Protein AF-A0A6C0DIG0-F1 (afdb_monomer_lite)

Secondary structure (DSSP, 8-state):
------GGGGG-HHHHHHHHHHHHHSHHHHHHT-SHHHHHHHHHHHHHHHHHHHHHHTTT-SSHHHHHHHHHHHHHHHHHHHHHHHTTS-----------------S-----S----SS-------HHHHHHHHHHHHHHHHHHHHHHHHHHH--PPPPPP----------HHHHHHHHHHHHHHHHHHHHHHHHHHHHHTT--------------------PPP------------------------GGGGS---SHHHHHHHHHHHHHHHHHHHHHHHHHHHHHHHHHTT-

Organism: NCBI:txid1070528

pLDDT: mean 70.3, std 22.76, range [26.17, 97.31]

Radius of gyration: 46.22 Å; chains: 1; bounding box: 101×70×127 Å

Foldseek 3Di:
DPPQAQLVCQPPPVNLVVLLVVLCPPPVNVVLPVDPVSNVLLVVLSVVCSVVLSVVCVVVDDGSVRSSVVSSVLSVVVSVVVVVPVPPPDDDDDDDDDDDDDDDPSDRDDDDPDDDDDDDDPDPCDPVNVVVVVVVVVVVVVVVVVVVVCCVVPVPDPPDPPPPPPPPDPPVVVVVVVVVVVVVVVVVVVVVVVVVVVVVVVDDDDDDDDDDDDDDDDDDDDDDDDDDDDDDDDDDDDDDDDDDDDDDDPVVPDDDPPVVVVVVVVVVVVVVVVVVVVVVVVVVVVVVVVVVPD

Structure (mmCIF, N/CA/C/O backbone):
data_AF-A0A6C0DIG0-F1
#
_entry.id   AF-A0A6C0DIG0-F1
#
loop_
_atom_site.group_PDB
_atom_site.id
_atom_site.type_symbol
_atom_site.label_atom_id
_atom_site.label_alt_id
_atom_site.label_comp_id
_atom_site.label_asym_id
_atom_site.label_entity_id
_atom_site.label_seq_id
_atom_site.pdbx_PDB_ins_code
_atom_site.Cartn_x
_atom_site.Cartn_y
_atom_site.Cartn_z
_atom_site.occupancy
_atom_site.B_iso_or_equiv
_atom_site.auth_seq_id
_atom_site.auth_comp_id
_atom_site.auth_asym_id
_atom_site.auth_atom_id
_atom_site.pdbx_PDB_model_num
ATOM 1 N N . MET A 1 1 ? -22.360 -19.448 24.715 1.00 34.41 1 MET A N 1
ATOM 2 C CA . MET A 1 1 ? -22.101 -18.059 25.147 1.00 34.41 1 MET A CA 1
ATOM 3 C C . MET A 1 1 ? -21.098 -17.456 24.178 1.00 34.41 1 MET A C 1
ATOM 5 O O . MET A 1 1 ? -19.991 -17.967 24.093 1.00 34.41 1 MET A O 1
ATOM 9 N N . ARG A 1 2 ? -21.491 -16.469 23.362 1.00 41.66 2 ARG A N 1
ATOM 10 C CA . ARG A 1 2 ? -20.525 -15.726 22.539 1.00 41.66 2 ARG A CA 1
ATOM 11 C C . ARG A 1 2 ? -19.801 -14.769 23.483 1.00 41.66 2 ARG A C 1
ATOM 13 O O . ARG A 1 2 ? -20.444 -13.860 23.990 1.00 41.66 2 ARG A O 1
ATOM 20 N N . ASN A 1 3 ? -18.516 -15.010 23.749 1.00 45.06 3 ASN A N 1
ATOM 21 C CA . ASN A 1 3 ? -17.651 -14.038 24.417 1.00 45.06 3 ASN A CA 1
ATOM 22 C C . ASN A 1 3 ? -17.617 -12.783 23.541 1.00 45.06 3 ASN A C 1
ATOM 24 O O . ASN A 1 3 ? -16.933 -12.743 22.520 1.00 45.06 3 ASN A O 1
ATOM 28 N N . THR A 1 4 ? -18.414 -11.780 23.888 1.00 52.47 4 THR A N 1
ATOM 29 C CA . THR A 1 4 ? -18.292 -10.448 23.308 1.00 52.47 4 THR A CA 1
ATOM 30 C C . THR A 1 4 ? -17.018 -9.846 23.881 1.00 52.47 4 THR A C 1
ATOM 32 O O . THR A 1 4 ? -17.017 -9.377 25.016 1.00 52.47 4 THR A O 1
ATOM 35 N N . MET A 1 5 ? -15.917 -9.934 23.128 1.00 67.62 5 MET A N 1
ATOM 36 C CA . MET A 1 5 ? -14.678 -9.221 23.445 1.00 67.62 5 MET A CA 1
ATOM 37 C C . MET A 1 5 ? -15.017 -7.740 23.649 1.00 67.62 5 MET A C 1
ATOM 39 O O . MET A 1 5 ? -15.536 -7.089 22.734 1.00 67.62 5 MET A O 1
ATOM 43 N N . SER A 1 6 ? -14.786 -7.248 24.867 1.00 81.00 6 SER A N 1
ATOM 44 C CA . SER A 1 6 ? -15.072 -5.864 25.241 1.00 81.00 6 SER A CA 1
ATOM 45 C C . SER A 1 6 ? -14.248 -4.908 24.381 1.00 81.00 6 SER A C 1
ATOM 47 O O . SER A 1 6 ? -13.077 -5.157 24.098 1.00 81.00 6 SER A O 1
ATOM 49 N N . ILE A 1 7 ? -14.861 -3.790 24.000 1.00 85.75 7 ILE A N 1
ATOM 50 C CA . ILE A 1 7 ? -14.231 -2.682 23.266 1.00 85.75 7 ILE A CA 1
ATOM 51 C C . ILE A 1 7 ? -12.956 -2.187 23.969 1.00 85.75 7 ILE A C 1
ATOM 53 O O . ILE A 1 7 ? -12.008 -1.769 23.313 1.00 85.75 7 ILE A O 1
ATOM 57 N N . GLN A 1 8 ? -12.894 -2.326 25.295 1.00 84.25 8 GLN A N 1
ATOM 58 C CA . GLN A 1 8 ? -11.752 -1.931 26.120 1.00 84.25 8 GLN A CA 1
ATOM 59 C C . GLN A 1 8 ? -10.448 -2.669 25.776 1.00 84.25 8 GLN A C 1
ATOM 61 O O . GLN A 1 8 ? -9.372 -2.129 26.015 1.00 84.25 8 GLN A O 1
ATOM 66 N N . HIS A 1 9 ? -10.527 -3.858 25.169 1.00 90.19 9 HIS A N 1
ATOM 67 C CA . HIS A 1 9 ? -9.354 -4.632 24.745 1.00 90.19 9 HIS A CA 1
ATOM 68 C C . HIS A 1 9 ? -8.738 -4.138 23.428 1.00 90.19 9 HIS A C 1
ATOM 70 O O . HIS A 1 9 ? -7.757 -4.703 22.955 1.00 90.19 9 HIS A O 1
ATOM 76 N N . PHE A 1 10 ? -9.287 -3.088 22.808 1.00 93.19 10 PHE A N 1
ATOM 77 C CA . PHE A 1 10 ? -8.773 -2.588 21.533 1.00 93.19 10 PHE A CA 1
ATOM 78 C C . PHE A 1 10 ? -7.317 -2.125 21.620 1.00 93.19 10 PHE A C 1
ATOM 80 O O . PHE A 1 10 ? -6.520 -2.443 20.737 1.00 93.19 10 PHE A O 1
ATOM 87 N N . LEU A 1 11 ? -6.968 -1.427 22.703 1.00 93.75 11 LEU A N 1
ATOM 88 C CA . LEU A 1 11 ? -5.617 -0.919 22.950 1.00 93.75 11 LEU A CA 1
ATOM 89 C C . LEU A 1 11 ? -4.684 -1.944 23.614 1.00 93.75 11 LEU A C 1
ATOM 91 O O . LEU A 1 11 ? -3.567 -1.594 23.993 1.00 93.75 11 LEU A O 1
ATOM 95 N N . GLU A 1 12 ? -5.127 -3.189 23.785 1.00 94.94 12 GLU A N 1
ATOM 96 C CA . GLU A 1 12 ? -4.288 -4.249 24.333 1.00 94.94 12 GLU A CA 1
ATOM 97 C C . GLU A 1 12 ? -3.173 -4.607 23.344 1.00 94.94 12 GLU A C 1
ATOM 99 O O . GLU A 1 12 ? -3.418 -4.741 22.143 1.00 94.94 12 GLU A O 1
ATOM 104 N N . GLU A 1 13 ? -1.948 -4.780 23.844 1.00 92.12 13 GLU A N 1
ATOM 105 C CA . GLU A 1 13 ? -0.759 -5.026 23.016 1.00 92.12 13 GLU A CA 1
ATOM 106 C C . GLU A 1 13 ? -0.954 -6.215 22.067 1.00 92.12 13 GLU A C 1
ATOM 108 O O . GLU A 1 13 ? -0.653 -6.112 20.879 1.00 92.12 13 GLU A O 1
ATOM 113 N N . GLY A 1 14 ? -1.569 -7.299 22.552 1.00 92.62 14 GLY A N 1
ATOM 114 C CA . GLY A 1 14 ? -1.877 -8.469 21.730 1.00 92.62 14 GLY A CA 1
ATOM 115 C C . GLY A 1 14 ? -2.850 -8.173 20.583 1.00 92.62 14 GLY A C 1
ATOM 116 O O . GLY A 1 14 ? -2.666 -8.679 19.477 1.00 92.62 14 GLY A O 1
ATOM 117 N N . ASN A 1 15 ? -3.858 -7.321 20.802 1.00 94.00 15 ASN A N 1
ATOM 118 C CA . ASN A 1 15 ? -4.782 -6.919 19.740 1.00 94.00 15 ASN A CA 1
ATOM 119 C C . ASN A 1 15 ? -4.092 -5.986 18.738 1.00 94.00 15 ASN A C 1
ATOM 121 O O . ASN A 1 15 ? -4.219 -6.183 17.535 1.00 94.00 15 ASN A O 1
ATOM 125 N N . ILE A 1 16 ? -3.317 -5.008 19.212 1.00 94.44 16 ILE A N 1
ATOM 126 C CA . ILE A 1 16 ? -2.559 -4.085 18.352 1.00 94.44 16 ILE A CA 1
ATOM 127 C C . ILE A 1 16 ? -1.574 -4.856 17.463 1.00 94.44 16 ILE A C 1
ATOM 129 O O . ILE A 1 16 ? -1.500 -4.597 16.260 1.00 94.44 16 ILE A O 1
ATOM 133 N N . GLN A 1 17 ? -0.852 -5.823 18.033 1.00 95.00 17 GLN A N 1
ATOM 134 C CA . GLN A 1 17 ? 0.065 -6.675 17.285 1.00 95.00 17 GLN A CA 1
ATOM 135 C C . GLN A 1 17 ? -0.679 -7.517 16.245 1.00 95.00 17 GLN A C 1
ATOM 137 O O . GLN A 1 17 ? -0.279 -7.536 15.083 1.00 95.00 17 GLN A O 1
ATOM 142 N N . LEU A 1 18 ? -1.801 -8.138 16.621 1.00 94.88 18 LEU A N 1
ATOM 143 C CA . LEU A 1 18 ? -2.642 -8.884 15.685 1.00 94.88 18 LEU A CA 1
ATOM 144 C C . LEU A 1 18 ? -3.117 -8.002 14.521 1.00 94.88 18 LEU A C 1
ATOM 146 O O . LEU A 1 18 ? -3.074 -8.424 13.369 1.00 94.88 18 LEU A O 1
ATOM 150 N N . LEU A 1 19 ? -3.556 -6.772 14.799 1.00 95.50 19 LEU A N 1
ATOM 151 C CA . LEU A 1 19 ? -3.991 -5.824 13.771 1.00 95.50 19 LEU A CA 1
ATOM 152 C C . LEU A 1 19 ? -2.858 -5.470 12.804 1.00 95.50 19 LEU A C 1
ATOM 154 O O . LEU A 1 19 ? -3.082 -5.414 11.594 1.00 95.50 19 LEU A O 1
ATOM 158 N N . TRP A 1 20 ? -1.650 -5.261 13.326 1.00 95.38 20 TRP A N 1
ATOM 159 C CA . TRP A 1 20 ? -0.468 -5.020 12.506 1.00 95.38 20 TRP A CA 1
ATOM 160 C C . TRP A 1 20 ? -0.113 -6.233 11.636 1.00 95.38 20 TRP A C 1
ATOM 162 O O . TRP A 1 20 ? 0.125 -6.087 10.437 1.00 95.38 20 TRP A O 1
ATOM 172 N N . GLU A 1 21 ? -0.124 -7.435 12.215 1.00 94.38 21 GLU A N 1
ATOM 173 C CA . GLU A 1 21 ? 0.150 -8.681 11.498 1.00 94.38 21 GLU A CA 1
ATOM 174 C C . GLU A 1 21 ? -0.869 -8.926 10.383 1.00 94.38 21 GLU A C 1
ATOM 176 O O . GLU A 1 21 ? -0.492 -9.251 9.258 1.00 94.38 21 GLU A O 1
ATOM 181 N N . VAL A 1 22 ? -2.158 -8.723 10.657 1.00 94.56 22 VAL A N 1
ATOM 182 C CA . VAL A 1 22 ? -3.219 -8.833 9.646 1.00 94.56 22 VAL A CA 1
ATOM 183 C C . VAL A 1 22 ? -2.998 -7.827 8.517 1.00 94.56 22 VAL A C 1
ATOM 185 O O . VAL A 1 22 ? -3.134 -8.187 7.350 1.00 94.56 22 VAL A O 1
ATOM 188 N N . LEU A 1 23 ? -2.622 -6.589 8.847 1.00 93.19 23 LEU A N 1
ATOM 189 C CA . LEU A 1 23 ? -2.385 -5.538 7.862 1.00 93.19 23 LEU A CA 1
ATOM 190 C C . LEU A 1 23 ? -1.195 -5.861 6.944 1.00 93.19 23 LEU A C 1
ATOM 192 O O . LEU A 1 23 ? -1.308 -5.722 5.729 1.00 93.19 23 LEU A O 1
ATOM 196 N N . ILE A 1 24 ? -0.056 -6.285 7.502 1.00 91.50 24 ILE A N 1
ATOM 197 C CA . ILE A 1 24 ? 1.176 -6.494 6.721 1.00 91.50 24 ILE A CA 1
ATOM 198 C C . ILE A 1 24 ? 1.182 -7.816 5.943 1.00 91.50 24 ILE A C 1
ATOM 200 O O . ILE A 1 24 ? 1.879 -7.941 4.934 1.00 91.50 24 ILE A O 1
ATOM 204 N N . ASN A 1 25 ? 0.402 -8.801 6.394 1.00 90.12 25 ASN A N 1
ATOM 205 C CA . ASN A 1 25 ? 0.256 -10.081 5.706 1.00 90.12 25 ASN A CA 1
ATOM 206 C C . ASN A 1 25 ? -0.678 -10.008 4.489 1.00 90.12 25 ASN A C 1
ATOM 208 O O . ASN A 1 25 ? -0.707 -10.952 3.696 1.00 90.12 25 ASN A O 1
ATOM 212 N N . ASP A 1 26 ? -1.409 -8.905 4.304 1.00 89.69 26 ASP A N 1
ATOM 213 C CA . ASP A 1 26 ? -2.206 -8.694 3.101 1.00 89.69 26 ASP A CA 1
ATOM 214 C C . ASP A 1 26 ? -1.292 -8.602 1.853 1.00 89.69 26 ASP A C 1
ATOM 216 O O . ASP A 1 26 ? -0.356 -7.797 1.831 1.00 89.69 26 ASP A O 1
ATOM 220 N N . PRO A 1 27 ? -1.528 -9.397 0.789 1.00 85.88 27 PRO A N 1
ATOM 221 C CA . PRO A 1 27 ? -0.666 -9.421 -0.396 1.00 85.88 27 PRO A CA 1
ATOM 222 C C . PRO A 1 27 ? -0.539 -8.071 -1.111 1.00 85.88 27 PRO A C 1
ATOM 224 O O . PRO A 1 27 ? 0.509 -7.777 -1.694 1.00 85.88 27 PRO A O 1
ATOM 227 N N . ILE A 1 28 ? -1.598 -7.257 -1.092 1.00 84.69 28 ILE A N 1
ATOM 228 C CA . ILE A 1 28 ? -1.623 -5.940 -1.728 1.00 84.69 28 ILE A CA 1
ATOM 229 C C . ILE A 1 28 ? -0.750 -4.991 -0.915 1.00 84.69 28 ILE A C 1
ATOM 231 O O . ILE A 1 28 ? 0.138 -4.348 -1.477 1.00 84.69 28 ILE A O 1
ATOM 235 N N . ILE A 1 29 ? -0.937 -4.966 0.406 1.00 85.44 29 ILE A N 1
ATOM 236 C CA . ILE A 1 29 ? -0.140 -4.132 1.311 1.00 85.44 29 ILE A CA 1
ATOM 237 C C . ILE A 1 29 ? 1.329 -4.558 1.296 1.00 85.44 29 ILE A C 1
ATOM 239 O O . ILE A 1 29 ? 2.213 -3.715 1.179 1.00 85.44 29 ILE A O 1
ATOM 243 N N . LYS A 1 30 ? 1.614 -5.861 1.298 1.00 86.31 30 LYS A N 1
ATOM 244 C CA . LYS A 1 30 ? 2.980 -6.389 1.207 1.00 86.31 30 LYS A CA 1
ATOM 245 C C . LYS A 1 30 ? 3.697 -5.947 -0.069 1.00 86.31 30 LYS A C 1
ATOM 247 O O . LYS A 1 30 ? 4.883 -5.639 -0.026 1.00 86.31 30 LYS A O 1
ATOM 252 N N . LYS A 1 31 ? 2.985 -5.875 -1.199 1.00 84.50 31 LYS A N 1
ATOM 253 C CA . LYS A 1 31 ? 3.529 -5.337 -2.455 1.00 84.50 31 LYS A CA 1
ATOM 254 C C . LYS A 1 31 ? 3.758 -3.822 -2.390 1.00 84.50 31 LYS A C 1
ATOM 256 O O . LYS A 1 31 ? 4.679 -3.327 -3.030 1.00 84.50 31 LYS A O 1
ATOM 261 N N . MET A 1 32 ? 2.930 -3.086 -1.649 1.00 80.31 32 MET A N 1
ATOM 262 C CA . MET A 1 32 ? 3.096 -1.639 -1.443 1.00 80.31 32 MET A CA 1
ATOM 263 C C . MET A 1 32 ? 4.276 -1.311 -0.525 1.00 80.31 32 MET A C 1
ATOM 265 O O . MET A 1 32 ? 4.963 -0.308 -0.719 1.00 80.31 32 MET A O 1
ATOM 269 N N . CYS A 1 33 ? 4.518 -2.174 0.454 1.00 82.56 33 CYS A N 1
ATOM 270 C CA . CYS A 1 33 ? 5.596 -2.090 1.427 1.00 82.56 33 CYS A CA 1
ATOM 271 C C . CYS A 1 33 ? 6.840 -2.865 0.960 1.00 82.56 33 CYS A C 1
ATOM 273 O O . CYS A 1 33 ? 7.412 -3.647 1.713 1.00 82.56 33 CYS A O 1
ATOM 275 N N . ASP A 1 34 ? 7.257 -2.652 -0.287 1.00 82.19 34 ASP A N 1
ATOM 276 C CA . ASP A 1 34 ? 8.405 -3.316 -0.927 1.00 82.19 34 ASP A CA 1
ATOM 277 C C . ASP A 1 34 ? 9.773 -2.944 -0.322 1.00 82.19 34 ASP A C 1
ATOM 279 O O . ASP A 1 34 ? 10.780 -3.589 -0.609 1.00 82.19 34 ASP A O 1
ATOM 283 N N . SER A 1 35 ? 9.811 -1.920 0.533 1.00 85.44 35 SER A N 1
ATOM 284 C CA . SER A 1 35 ? 11.007 -1.430 1.214 1.00 85.44 35 SER A CA 1
ATOM 285 C C . SER A 1 35 ? 10.799 -1.353 2.725 1.00 85.44 35 SER A C 1
ATOM 287 O O . SER A 1 35 ? 9.754 -0.903 3.203 1.00 85.44 35 SER A O 1
ATOM 289 N N . GLU A 1 36 ? 11.840 -1.703 3.482 1.00 84.94 36 GLU A N 1
ATOM 290 C CA . GLU A 1 36 ? 11.888 -1.604 4.948 1.00 84.94 36 GLU A CA 1
ATOM 291 C C . GLU A 1 36 ? 11.578 -0.183 5.454 1.00 84.94 36 GLU A C 1
ATOM 293 O O . GLU A 1 36 ? 10.897 0.004 6.466 1.00 84.94 36 GLU A O 1
ATOM 298 N N . VAL A 1 37 ? 11.978 0.838 4.691 1.00 84.81 37 VAL A N 1
ATOM 299 C CA . VAL A 1 37 ? 11.683 2.245 4.997 1.00 84.81 37 VAL A CA 1
ATOM 300 C C . VAL A 1 37 ? 10.177 2.519 4.932 1.00 84.81 37 VAL A C 1
ATOM 302 O O . VAL A 1 37 ? 9.627 3.201 5.798 1.00 84.81 37 VAL A O 1
ATOM 305 N N . LYS A 1 38 ? 9.477 1.955 3.938 1.00 85.12 38 LYS A N 1
ATOM 306 C CA . LYS A 1 38 ? 8.020 2.109 3.800 1.00 85.12 38 LYS A CA 1
ATOM 307 C C . LYS A 1 38 ? 7.284 1.385 4.922 1.00 85.12 38 LYS A C 1
ATOM 309 O O . LYS A 1 38 ? 6.390 1.976 5.519 1.00 85.12 38 LYS A O 1
ATOM 314 N N . VAL A 1 39 ? 7.703 0.165 5.263 1.00 88.62 39 VAL A N 1
ATOM 315 C CA . VAL A 1 39 ? 7.143 -0.589 6.400 1.00 88.62 39 VAL A CA 1
ATOM 316 C C . VAL A 1 39 ? 7.261 0.221 7.692 1.00 88.62 39 VAL A C 1
ATOM 318 O O . VAL A 1 39 ? 6.274 0.390 8.404 1.00 88.62 39 VAL A O 1
ATOM 321 N N . THR A 1 40 ? 8.440 0.788 7.959 1.00 88.31 40 THR A N 1
ATOM 322 C CA . THR A 1 40 ? 8.708 1.586 9.166 1.00 88.31 40 THR A CA 1
ATOM 323 C C . THR A 1 40 ? 7.850 2.850 9.216 1.00 88.31 40 THR A C 1
ATOM 325 O O . THR A 1 40 ? 7.264 3.176 10.249 1.00 88.31 40 THR A O 1
ATOM 328 N N . ASN A 1 41 ? 7.708 3.545 8.085 1.00 87.81 41 ASN A N 1
ATOM 329 C CA . ASN A 1 41 ? 6.843 4.718 7.988 1.00 87.81 41 ASN A CA 1
ATOM 330 C C . ASN A 1 41 ? 5.379 4.377 8.279 1.00 87.81 41 ASN A C 1
ATOM 332 O O . ASN A 1 41 ? 4.704 5.110 9.001 1.00 87.81 41 ASN A O 1
ATOM 336 N N . ILE A 1 42 ? 4.897 3.256 7.748 1.00 89.31 42 ILE A N 1
ATOM 337 C CA . ILE A 1 42 ? 3.517 2.806 7.934 1.00 89.31 42 ILE A CA 1
ATOM 338 C C . ILE A 1 42 ? 3.291 2.343 9.371 1.00 89.31 42 ILE A C 1
ATOM 340 O O . ILE A 1 42 ? 2.274 2.701 9.958 1.00 89.31 42 ILE A O 1
ATOM 344 N N . MET A 1 43 ? 4.257 1.647 9.972 1.00 91.62 43 MET A N 1
ATOM 345 C CA . MET A 1 43 ? 4.226 1.276 11.388 1.00 91.62 43 MET A CA 1
ATOM 346 C C . MET A 1 43 ? 4.127 2.513 12.283 1.00 91.62 43 MET A C 1
ATOM 348 O O . MET A 1 43 ? 3.278 2.573 13.169 1.00 91.62 43 MET A O 1
ATOM 352 N N . ARG A 1 44 ? 4.936 3.547 12.019 1.00 91.62 44 ARG A N 1
ATOM 353 C CA . ARG A 1 44 ? 4.868 4.814 12.761 1.00 91.62 44 ARG A CA 1
ATOM 354 C C . ARG A 1 44 ? 3.475 5.436 12.673 1.00 91.62 44 ARG A C 1
ATOM 356 O O . ARG A 1 44 ? 2.937 5.889 13.682 1.00 91.62 44 ARG A O 1
ATOM 363 N N . ILE A 1 45 ? 2.879 5.450 11.482 1.00 90.50 45 ILE A N 1
ATOM 364 C CA . ILE A 1 45 ? 1.534 5.998 11.254 1.00 90.50 45 ILE A CA 1
ATOM 365 C C . ILE A 1 45 ? 0.493 5.159 11.994 1.00 90.50 45 ILE A C 1
ATOM 367 O O . ILE A 1 45 ? -0.328 5.713 12.719 1.00 90.50 45 ILE A O 1
ATOM 371 N N . PHE A 1 46 ? 0.566 3.838 11.886 1.00 94.81 46 PHE A N 1
ATOM 372 C CA . PHE A 1 46 ? -0.297 2.908 12.602 1.00 94.81 46 PHE A CA 1
ATOM 373 C C . PHE A 1 46 ? -0.258 3.157 14.121 1.00 94.81 46 PHE A C 1
ATOM 375 O O . PHE A 1 46 ? -1.293 3.420 14.731 1.00 94.81 46 PHE A O 1
ATOM 382 N N . GLN A 1 47 ? 0.937 3.186 14.718 1.00 92.44 47 GLN A N 1
ATOM 383 C CA . GLN A 1 47 ? 1.128 3.415 16.155 1.00 92.44 47 GLN A CA 1
ATOM 384 C C . GLN A 1 47 ? 0.672 4.806 16.608 1.00 92.44 47 GLN A C 1
ATOM 386 O O . GLN A 1 47 ? 0.117 4.949 17.696 1.00 92.44 47 GLN A O 1
ATOM 391 N N . THR A 1 48 ? 0.876 5.832 15.780 1.00 92.88 48 THR A N 1
ATOM 392 C CA . THR A 1 48 ? 0.444 7.200 16.107 1.00 92.88 48 THR A CA 1
ATOM 393 C C . THR A 1 48 ? -1.081 7.304 16.128 1.00 92.88 48 THR A C 1
ATOM 395 O O . THR A 1 48 ? -1.645 7.943 17.010 1.00 92.88 48 THR A O 1
ATOM 398 N N . ASN A 1 49 ? -1.758 6.650 15.181 1.00 92.50 49 ASN A N 1
ATOM 399 C CA . ASN A 1 49 ? -3.192 6.835 14.974 1.00 92.50 49 ASN A CA 1
ATOM 400 C C . ASN A 1 49 ? -4.063 5.862 15.782 1.00 92.50 49 ASN A C 1
ATOM 402 O O . ASN A 1 49 ? -5.238 6.151 15.973 1.00 92.50 49 ASN A O 1
ATOM 406 N N . VAL A 1 50 ? -3.528 4.744 16.291 1.00 93.56 50 VAL A N 1
ATOM 407 C CA . VAL A 1 50 ? -4.336 3.735 17.011 1.00 93.56 50 VAL A CA 1
ATOM 408 C C . VAL A 1 50 ? -5.013 4.295 18.267 1.00 93.56 50 VAL A C 1
ATOM 410 O O . VAL A 1 50 ? -6.181 4.006 18.522 1.00 93.56 50 VAL A O 1
ATOM 413 N N . LYS A 1 51 ? -4.309 5.145 19.026 1.00 92.69 51 LYS A N 1
ATOM 414 C CA . LYS A 1 51 ? -4.845 5.765 20.247 1.00 92.69 51 LYS A CA 1
ATOM 415 C C . LYS A 1 51 ? -5.875 6.846 19.923 1.00 92.69 51 LYS A C 1
ATOM 417 O O . LYS A 1 51 ? -6.954 6.836 20.503 1.00 92.69 51 LYS A O 1
ATOM 422 N N . GLU A 1 52 ? -5.557 7.741 18.984 1.00 90.88 52 GLU A N 1
ATOM 423 C CA . GLU A 1 52 ? -6.468 8.819 18.563 1.00 90.88 52 GLU A CA 1
ATOM 424 C C . GLU A 1 52 ? -7.755 8.238 17.960 1.00 90.88 52 GLU A C 1
ATOM 426 O O . GLU A 1 52 ? -8.848 8.666 18.314 1.00 90.88 52 GLU A O 1
ATOM 431 N N . PHE A 1 53 ? -7.638 7.189 17.141 1.00 94.88 53 PHE A N 1
ATOM 432 C CA . PHE A 1 53 ? -8.784 6.467 16.596 1.00 94.88 53 PHE A CA 1
ATOM 433 C C . PHE A 1 53 ? -9.677 5.870 17.684 1.00 94.88 53 PHE A C 1
ATOM 435 O O . PHE A 1 53 ? -10.894 6.038 17.634 1.00 94.88 53 PHE A O 1
ATOM 442 N N . TYR A 1 54 ? -9.090 5.182 18.666 1.00 94.06 54 TYR A N 1
ATOM 443 C CA . TYR A 1 54 ? -9.866 4.550 19.728 1.00 94.06 54 TYR A CA 1
ATOM 444 C C . TYR A 1 54 ? -10.679 5.567 20.529 1.00 94.06 54 TYR A C 1
ATOM 446 O O . TYR A 1 54 ? -11.852 5.333 20.801 1.00 94.06 54 TYR A O 1
ATOM 454 N N . GLU A 1 55 ? -10.083 6.705 20.881 1.00 92.31 55 GLU A N 1
ATOM 455 C CA . GLU A 1 55 ? -10.774 7.728 21.668 1.00 92.31 55 GLU A CA 1
ATOM 456 C C . GLU A 1 55 ? -12.006 8.297 20.955 1.00 92.31 55 GLU A C 1
ATOM 458 O O . GLU A 1 55 ? -13.015 8.554 21.614 1.00 92.31 55 GLU A O 1
ATOM 463 N N . VAL A 1 56 ? -11.945 8.424 19.626 1.00 91.31 56 VAL A N 1
ATOM 464 C CA . VAL A 1 56 ? -13.060 8.895 18.794 1.00 91.31 56 VAL A CA 1
ATOM 465 C C . VAL A 1 56 ? -14.113 7.798 18.601 1.00 91.31 56 VAL A C 1
ATOM 467 O O . VAL A 1 56 ? -15.299 8.021 18.824 1.00 91.31 56 VAL A O 1
ATOM 470 N N . GLU A 1 57 ? -13.698 6.583 18.240 1.00 90.44 57 GLU A N 1
ATOM 471 C CA . GLU A 1 57 ? -14.621 5.542 17.770 1.00 90.44 57 GLU A CA 1
ATOM 472 C C . GLU A 1 57 ? -15.124 4.579 18.856 1.00 90.44 57 GLU A C 1
ATOM 474 O O . GLU A 1 57 ? -16.050 3.805 18.595 1.00 90.44 57 GLU A O 1
ATOM 479 N N . LYS A 1 58 ? -14.579 4.611 20.083 1.00 88.50 58 LYS A N 1
ATOM 480 C CA . LYS A 1 58 ? -14.962 3.680 21.170 1.00 88.50 58 LYS A CA 1
ATOM 481 C C . LYS A 1 58 ? -16.452 3.696 21.520 1.00 88.50 58 LYS A C 1
ATOM 483 O O . LYS A 1 58 ? -16.967 2.681 21.977 1.00 88.50 58 LYS A O 1
ATOM 488 N N . ASN A 1 59 ? -17.137 4.820 21.299 1.00 89.44 59 ASN A N 1
ATOM 489 C CA . ASN A 1 59 ? -18.576 4.963 21.550 1.00 89.44 59 ASN A CA 1
ATOM 490 C C . ASN A 1 59 ? -19.435 4.661 20.307 1.00 89.44 59 ASN A C 1
ATOM 492 O O . ASN A 1 59 ? -20.639 4.457 20.433 1.00 89.44 59 ASN A O 1
ATOM 496 N N . ASN A 1 60 ? -18.818 4.610 19.122 1.00 88.31 60 ASN A N 1
ATOM 497 C CA . ASN A 1 60 ? -19.484 4.454 17.823 1.00 88.31 60 ASN A CA 1
ATOM 498 C C . ASN A 1 60 ? -19.477 3.001 17.318 1.00 88.31 60 ASN A C 1
ATOM 500 O O . ASN A 1 60 ? -19.941 2.718 16.212 1.00 88.31 60 ASN A O 1
ATOM 504 N N . CYS A 1 61 ? -18.908 2.076 18.092 1.00 86.06 61 CYS A N 1
ATOM 505 C CA . CYS A 1 61 ? -18.772 0.670 17.730 1.00 86.06 61 CYS A CA 1
ATOM 506 C C . CYS A 1 61 ? -19.381 -0.221 18.809 1.00 86.06 61 CYS A C 1
ATOM 508 O O . CYS A 1 61 ? -19.268 0.064 19.996 1.00 86.06 61 CYS A O 1
ATOM 510 N N . ASN A 1 62 ? -19.987 -1.337 18.404 1.00 86.00 62 ASN A N 1
ATOM 511 C CA . ASN A 1 62 ? -20.692 -2.229 19.330 1.00 86.00 62 ASN A CA 1
ATOM 512 C C . ASN A 1 62 ? -19.792 -3.322 19.916 1.00 86.00 62 ASN A C 1
ATOM 514 O O . ASN A 1 62 ? -20.142 -3.972 20.899 1.00 86.00 62 ASN A O 1
ATOM 518 N N . ASN A 1 63 ? -18.658 -3.600 19.275 1.00 89.62 63 ASN A N 1
ATOM 519 C CA . ASN A 1 63 ? -17.746 -4.662 19.678 1.00 89.62 63 ASN A CA 1
ATOM 520 C C . ASN A 1 63 ? -16.319 -4.397 19.181 1.00 89.62 63 ASN A C 1
ATOM 522 O O . ASN A 1 63 ? -16.100 -3.629 18.243 1.00 89.62 63 ASN A O 1
ATOM 526 N N . LEU A 1 64 ? -15.354 -5.098 19.784 1.00 90.81 64 LEU A N 1
ATOM 527 C CA . LEU A 1 64 ? -13.939 -5.020 19.419 1.00 90.81 64 LEU A CA 1
ATOM 528 C C . LEU A 1 64 ? -13.681 -5.298 17.928 1.00 90.81 64 LEU A C 1
ATOM 530 O O . LEU A 1 64 ? -12.869 -4.630 17.297 1.00 90.81 64 LEU A O 1
ATOM 534 N N . MET A 1 65 ? -14.384 -6.271 17.346 1.00 90.94 65 MET A N 1
ATOM 535 C CA . MET A 1 65 ? -14.201 -6.657 15.944 1.00 90.94 65 MET A CA 1
ATOM 536 C C . MET A 1 65 ? -14.580 -5.519 14.982 1.00 90.94 65 MET A C 1
ATOM 538 O O . MET A 1 65 ? -13.950 -5.357 13.940 1.00 90.94 65 MET A O 1
ATOM 542 N N . GLU A 1 66 ? -15.601 -4.733 15.313 1.00 91.19 66 GLU A N 1
ATOM 543 C CA . GLU A 1 66 ? -16.032 -3.577 14.528 1.00 91.19 66 GLU A CA 1
ATOM 544 C C . GLU A 1 66 ? -14.977 -2.465 14.546 1.00 91.19 66 GLU A C 1
ATOM 546 O O . GLU A 1 66 ? -14.606 -1.971 13.480 1.00 91.19 66 GLU A O 1
ATOM 551 N N . LEU A 1 67 ? -14.402 -2.169 15.719 1.00 93.50 67 LEU A N 1
ATOM 552 C CA . LEU A 1 67 ? -13.263 -1.251 15.845 1.00 93.50 67 LEU A CA 1
ATOM 553 C C . LEU A 1 67 ? -12.050 -1.734 15.056 1.00 93.50 67 LEU A C 1
ATOM 555 O O . LEU A 1 67 ? -11.475 -0.974 14.282 1.00 93.50 67 LEU A O 1
ATOM 559 N N . ASN A 1 68 ? -11.697 -3.011 15.205 1.00 94.94 68 ASN A N 1
ATOM 560 C CA . ASN A 1 68 ? -10.585 -3.641 14.497 1.00 94.94 68 ASN A CA 1
ATOM 561 C C . ASN A 1 68 ? -10.728 -3.487 12.976 1.00 94.94 68 ASN A C 1
ATOM 563 O O . ASN A 1 68 ? -9.792 -3.068 12.295 1.00 94.94 68 ASN A O 1
ATOM 567 N N . LYS A 1 69 ? -11.922 -3.772 12.441 1.00 93.94 69 LYS A N 1
ATOM 568 C CA . LYS A 1 69 ? -12.223 -3.622 11.011 1.00 93.94 69 LYS A CA 1
ATOM 569 C C . LYS A 1 69 ? -12.150 -2.169 10.556 1.00 93.94 69 LYS A C 1
ATOM 571 O O . LYS A 1 69 ? -11.514 -1.896 9.540 1.00 93.94 69 LYS A O 1
ATOM 576 N N . LYS A 1 70 ? -12.787 -1.249 11.289 1.00 94.06 70 LYS A N 1
ATOM 577 C CA . LYS A 1 70 ? -12.779 0.182 10.954 1.00 94.06 70 LYS A CA 1
ATOM 578 C C . LYS A 1 70 ? -11.360 0.749 10.968 1.00 94.06 70 LYS A C 1
ATOM 580 O O . LYS A 1 70 ? -10.997 1.475 10.047 1.00 94.06 70 LYS A O 1
ATOM 585 N N . PHE A 1 71 ? -10.543 0.373 11.950 1.00 95.50 71 PHE A N 1
ATOM 586 C CA . PHE A 1 71 ? -9.164 0.841 12.041 1.00 95.50 71 PHE A CA 1
ATOM 587 C C . PHE A 1 71 ? -8.293 0.320 10.896 1.00 95.50 71 PHE A C 1
ATOM 589 O O . PHE A 1 71 ? -7.606 1.102 10.242 1.00 95.50 71 PHE A O 1
ATOM 596 N N . ILE A 1 72 ? -8.358 -0.982 10.594 1.00 94.19 72 ILE A N 1
ATOM 597 C CA . ILE A 1 72 ? -7.637 -1.553 9.446 1.00 94.19 72 ILE A CA 1
ATOM 598 C C . ILE A 1 72 ? -8.060 -0.843 8.156 1.00 94.19 72 ILE A C 1
ATOM 600 O O . ILE A 1 72 ? -7.205 -0.439 7.370 1.00 94.19 72 ILE A O 1
ATOM 604 N N . LEU A 1 73 ? -9.364 -0.632 7.958 1.00 92.69 73 LEU A N 1
ATOM 605 C CA . LEU A 1 73 ? -9.883 0.057 6.779 1.00 92.69 73 LEU A CA 1
ATOM 606 C C . LEU A 1 73 ? -9.375 1.504 6.680 1.00 92.69 73 LEU A C 1
ATOM 608 O O . LEU A 1 73 ? -9.008 1.941 5.591 1.00 92.69 73 LEU A O 1
ATOM 612 N N . LEU A 1 74 ? -9.307 2.230 7.800 1.00 93.75 74 LEU A N 1
ATOM 613 C CA . LEU A 1 74 ? -8.747 3.582 7.860 1.00 93.75 74 LEU A CA 1
ATOM 614 C C . LEU A 1 74 ? -7.296 3.602 7.362 1.00 93.75 74 LEU A C 1
ATOM 616 O O . LEU A 1 74 ? -6.948 4.413 6.501 1.00 93.75 74 LEU A O 1
ATOM 620 N N . ILE A 1 75 ? -6.464 2.692 7.876 1.00 93.19 75 ILE A N 1
ATOM 621 C CA . ILE A 1 75 ? -5.053 2.605 7.491 1.00 93.19 75 ILE A CA 1
ATOM 622 C C . ILE A 1 75 ? -4.919 2.205 6.020 1.00 93.19 75 ILE A C 1
ATOM 624 O O . ILE A 1 75 ? -4.178 2.849 5.282 1.00 93.19 75 ILE A O 1
ATOM 628 N N . ILE A 1 76 ? -5.678 1.213 5.555 1.00 90.44 76 ILE A N 1
ATOM 629 C CA . ILE A 1 76 ? -5.679 0.788 4.149 1.00 90.44 76 ILE A CA 1
ATOM 630 C C . ILE A 1 76 ? -6.056 1.949 3.216 1.00 90.44 76 ILE A C 1
ATOM 632 O O . ILE A 1 76 ? -5.353 2.214 2.240 1.00 90.44 76 ILE A O 1
ATOM 636 N N . ASN A 1 77 ? -7.123 2.687 3.528 1.00 90.25 77 ASN A N 1
ATOM 637 C CA . ASN A 1 77 ? -7.558 3.835 2.730 1.00 90.25 77 ASN A CA 1
ATOM 638 C C . ASN A 1 77 ? -6.486 4.928 2.671 1.00 90.25 77 ASN A C 1
ATOM 640 O O . ASN A 1 77 ? -6.249 5.514 1.612 1.00 90.25 77 ASN A O 1
ATOM 644 N N . TYR A 1 78 ? -5.805 5.175 3.790 1.00 89.50 78 TYR A N 1
ATOM 645 C CA . TYR A 1 78 ? -4.678 6.097 3.832 1.00 89.50 78 TYR A CA 1
ATOM 646 C C . TYR A 1 78 ? -3.528 5.648 2.914 1.00 89.50 78 TYR A C 1
ATOM 648 O O . TYR A 1 78 ? -2.983 6.464 2.166 1.00 89.50 78 TYR A O 1
ATOM 656 N N . LEU A 1 79 ? -3.187 4.355 2.913 1.00 88.00 79 LEU A N 1
ATOM 657 C CA . LEU A 1 79 ? -2.135 3.800 2.054 1.00 88.00 79 LEU A CA 1
ATOM 658 C C . LEU A 1 79 ? -2.473 3.937 0.564 1.00 88.00 79 LEU A C 1
ATOM 660 O O . LEU A 1 79 ? -1.635 4.380 -0.224 1.00 88.00 79 LEU A O 1
ATOM 664 N N . PHE A 1 80 ? -3.713 3.645 0.171 1.00 85.75 80 PHE A N 1
ATOM 665 C CA . PHE A 1 80 ? -4.156 3.830 -1.214 1.00 85.75 80 PHE A CA 1
ATOM 666 C C . PHE A 1 80 ? -4.160 5.306 -1.646 1.00 85.75 80 PHE A C 1
ATOM 668 O O . PHE A 1 80 ? -3.805 5.633 -2.785 1.00 85.75 80 PHE A O 1
ATOM 675 N N . ALA A 1 81 ? -4.510 6.223 -0.739 1.00 83.56 81 ALA A N 1
ATOM 676 C CA . ALA A 1 81 ? -4.487 7.656 -1.021 1.00 83.56 81 ALA A CA 1
ATOM 677 C C . ALA A 1 81 ? -3.064 8.190 -1.272 1.00 83.56 81 ALA A C 1
ATOM 679 O O . ALA A 1 81 ? -2.890 9.086 -2.102 1.00 83.56 81 ALA A O 1
ATOM 680 N N . GLN A 1 82 ? -2.051 7.632 -0.599 1.00 75.94 82 GLN A N 1
ATOM 681 C CA . GLN A 1 82 ? -0.638 7.965 -0.829 1.00 75.94 82 GLN A CA 1
ATOM 682 C C . GLN A 1 82 ? -0.179 7.547 -2.236 1.00 75.94 82 GLN A C 1
ATOM 684 O O . GLN A 1 82 ? 0.446 8.335 -2.944 1.00 75.94 82 GLN A O 1
ATOM 689 N N . GLN A 1 83 ? -0.577 6.358 -2.699 1.00 68.81 83 GLN A N 1
ATOM 690 C CA . GLN A 1 83 ? -0.174 5.829 -4.009 1.00 68.81 83 GLN A CA 1
ATOM 691 C C . GLN A 1 83 ? -0.651 6.693 -5.190 1.00 68.81 83 GLN A C 1
ATOM 693 O O . GLN A 1 83 ? 0.041 6.830 -6.197 1.00 68.81 83 GLN A O 1
ATOM 698 N N . THR A 1 84 ? -1.824 7.317 -5.064 1.00 61.44 84 THR A N 1
ATOM 699 C CA . THR A 1 84 ? -2.431 8.116 -6.145 1.00 61.44 84 THR A CA 1
ATOM 700 C C . THR A 1 84 ? -1.681 9.435 -6.408 1.00 61.44 84 THR A C 1
ATOM 702 O O . THR A 1 84 ? -1.905 10.090 -7.428 1.00 61.44 84 THR A O 1
ATOM 705 N N . GLN A 1 85 ? -0.786 9.852 -5.505 1.00 55.81 85 GLN A N 1
ATOM 706 C CA . GLN A 1 85 ? -0.050 11.116 -5.625 1.00 55.81 85 GLN A CA 1
ATOM 707 C C . GLN A 1 85 ? 1.288 10.971 -6.364 1.00 55.81 85 GLN A C 1
ATOM 709 O O . GLN A 1 85 ? 1.706 11.914 -7.033 1.00 55.81 85 GLN A O 1
ATOM 714 N N . GLU A 1 86 ? 1.920 9.794 -6.332 1.00 49.53 86 GLU A N 1
ATOM 715 C CA . GLU A 1 86 ? 3.235 9.570 -6.955 1.00 49.53 86 GLU A CA 1
ATOM 716 C C . GLU A 1 86 ? 3.167 9.447 -8.491 1.00 49.53 86 GLU A C 1
ATOM 718 O O . GLU A 1 86 ? 4.149 9.701 -9.181 1.00 49.53 86 GLU A O 1
ATOM 723 N N . SER A 1 87 ? 1.997 9.143 -9.067 1.00 48.81 87 SER A N 1
ATOM 724 C CA . SER A 1 87 ? 1.821 8.961 -10.522 1.00 48.81 87 SER A CA 1
ATOM 725 C C . SER A 1 87 ? 1.497 10.248 -11.304 1.00 48.81 87 SER A C 1
ATOM 727 O O . SER A 1 87 ? 1.164 10.171 -12.485 1.00 48.81 87 SER A O 1
ATOM 729 N N . ARG A 1 88 ? 1.540 11.436 -10.676 1.00 45.84 88 ARG A N 1
ATOM 730 C CA . ARG A 1 88 ? 1.210 12.727 -11.327 1.00 45.84 88 ARG A CA 1
ATOM 731 C C . ARG A 1 88 ? 2.416 13.582 -11.729 1.00 45.84 88 ARG A C 1
ATOM 733 O O . ARG A 1 88 ? 2.249 14.764 -12.028 1.00 45.84 88 ARG A O 1
ATOM 740 N N . GLN A 1 89 ? 3.617 13.022 -11.766 1.00 40.19 89 GLN A N 1
ATOM 741 C CA . GLN A 1 89 ? 4.733 13.652 -12.471 1.00 40.19 89 GLN A CA 1
ATOM 742 C C . GLN A 1 89 ? 4.828 13.026 -13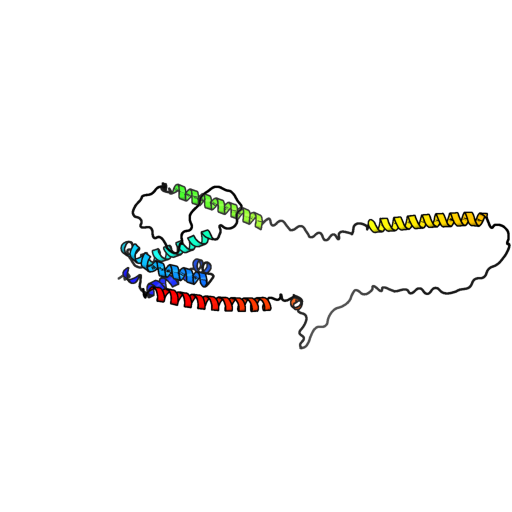.865 1.00 40.19 89 GLN A C 1
ATOM 744 O O . GLN A 1 89 ? 4.714 11.816 -13.996 1.00 40.19 89 GLN A O 1
ATOM 749 N N . TYR A 1 90 ? 4.997 13.865 -14.889 1.00 36.47 90 TYR A N 1
ATOM 750 C CA . TYR A 1 90 ? 4.954 13.570 -16.332 1.00 36.47 90 TYR A CA 1
ATOM 751 C C . TYR A 1 90 ? 3.562 13.591 -16.991 1.00 36.47 90 TYR A C 1
ATOM 753 O O . TYR A 1 90 ? 3.011 12.577 -17.405 1.00 36.47 90 TYR A O 1
ATOM 761 N N . SER A 1 91 ? 3.045 14.804 -17.211 1.00 33.41 91 SER A N 1
ATOM 762 C CA . SER A 1 91 ? 2.390 15.132 -18.485 1.00 33.41 91 SER A CA 1
ATOM 763 C C . SER A 1 91 ? 2.620 16.615 -18.833 1.00 33.41 91 SER A C 1
ATOM 765 O O . SER A 1 91 ? 2.680 17.435 -17.909 1.00 33.41 91 SER A O 1
ATOM 767 N N . PRO A 1 92 ? 2.806 16.989 -20.116 1.00 46.72 92 PRO A N 1
ATOM 768 C CA . PRO A 1 92 ? 3.138 18.352 -20.513 1.00 46.72 92 PRO A CA 1
ATOM 769 C C . PRO A 1 92 ? 1.918 19.280 -20.449 1.00 46.72 92 PRO A C 1
ATOM 771 O O . PRO A 1 92 ? 0.825 18.935 -20.883 1.00 46.72 92 PRO A O 1
ATOM 774 N N . GLN A 1 93 ? 2.171 20.465 -19.897 1.00 37.34 93 GLN A N 1
ATOM 775 C CA . GLN A 1 93 ? 1.476 21.751 -20.022 1.00 37.34 93 GLN A CA 1
ATOM 776 C C . GLN A 1 93 ? 0.064 21.774 -20.640 1.00 37.34 93 GLN A C 1
ATOM 778 O O . GLN A 1 93 ? -0.114 21.692 -21.851 1.00 37.34 93 GLN A O 1
ATOM 783 N N . ASN A 1 94 ? -0.913 22.125 -19.799 1.00 33.88 94 ASN A N 1
ATOM 784 C CA . ASN A 1 94 ? -1.971 23.059 -20.183 1.00 33.88 94 ASN A CA 1
ATOM 785 C C . ASN A 1 94 ? -2.321 23.930 -18.954 1.00 33.88 94 ASN A C 1
ATOM 787 O O . ASN A 1 94 ? -2.584 23.366 -17.887 1.00 33.88 94 ASN A O 1
ATOM 791 N N . PRO A 1 95 ? -2.262 25.275 -19.020 1.00 46.12 95 PRO A N 1
ATOM 792 C CA . PRO A 1 95 ? -2.413 26.112 -17.838 1.00 46.12 95 PRO A CA 1
ATOM 793 C C . PRO A 1 95 ? -3.882 26.480 -17.626 1.00 46.12 95 PRO A C 1
ATOM 795 O O . PRO A 1 95 ? -4.402 27.348 -18.316 1.00 46.12 95 PRO A O 1
ATOM 798 N N . GLN A 1 96 ? -4.532 25.887 -16.622 1.00 38.59 96 GLN A N 1
ATOM 799 C CA . GLN A 1 96 ? -5.607 26.563 -15.889 1.00 38.59 96 GLN A CA 1
ATOM 800 C C . GLN A 1 96 ? -5.774 25.981 -14.474 1.00 38.59 96 GLN A C 1
ATOM 802 O O . GLN A 1 96 ? -6.257 24.874 -14.270 1.00 38.59 96 GLN A O 1
ATOM 807 N N . SER A 1 97 ? -5.261 26.771 -13.525 1.00 43.56 97 SER A N 1
ATOM 808 C CA . SER A 1 97 ? -5.677 26.968 -12.128 1.00 43.56 97 SER A CA 1
ATOM 809 C C . SER A 1 97 ? -6.202 25.781 -11.298 1.00 43.56 97 SER A C 1
ATOM 811 O O . SER A 1 97 ? -7.332 25.328 -11.445 1.00 43.56 97 SER A O 1
ATOM 813 N N . LYS A 1 98 ? -5.455 25.452 -10.234 1.00 37.12 98 LYS A N 1
ATOM 814 C CA . LYS A 1 98 ? -5.828 25.773 -8.836 1.00 37.12 98 LYS A CA 1
ATOM 815 C C . LYS A 1 98 ? -4.685 25.394 -7.885 1.00 37.12 98 LYS A C 1
ATOM 817 O O . LYS A 1 98 ? -4.282 24.237 -7.806 1.00 37.12 98 LYS A O 1
ATOM 822 N N . GLN A 1 99 ? -4.160 26.398 -7.181 1.00 35.72 99 GLN A N 1
ATOM 823 C CA . GLN A 1 99 ? -3.250 26.230 -6.048 1.00 35.72 99 GLN A CA 1
ATOM 824 C C . GLN A 1 99 ? -3.978 25.500 -4.917 1.00 35.72 99 GLN A C 1
ATOM 826 O O . GLN A 1 99 ? -5.028 25.958 -4.474 1.00 35.72 99 GLN A O 1
ATOM 831 N N . TYR A 1 100 ? -3.375 24.434 -4.396 1.00 33.34 100 TYR A N 1
ATOM 832 C CA . TYR A 1 100 ? -3.609 24.010 -3.021 1.00 33.34 100 TYR A CA 1
ATOM 833 C C . TYR A 1 100 ? -2.271 23.923 -2.301 1.00 33.34 100 TYR A C 1
ATOM 835 O O . TYR A 1 100 ? -1.308 23.324 -2.775 1.00 33.34 100 TYR A O 1
ATOM 843 N N . SER A 1 101 ? -2.246 24.606 -1.166 1.00 34.78 101 SER A N 1
ATOM 844 C CA . SER A 1 101 ? -1.170 24.709 -0.198 1.00 34.78 101 SER A CA 1
ATOM 845 C C . SER A 1 101 ? -0.682 23.347 0.293 1.00 34.78 101 SER A C 1
ATOM 847 O O . SER A 1 101 ? -1.471 22.468 0.649 1.00 34.78 101 SER A O 1
ATOM 849 N N . VAL A 1 102 ? 0.640 23.231 0.382 1.00 36.03 102 VAL A N 1
ATOM 850 C CA . VAL A 1 102 ? 1.361 22.190 1.114 1.00 36.03 102 VAL A CA 1
ATOM 851 C C . VAL A 1 102 ? 1.001 22.305 2.595 1.00 36.03 102 VAL A C 1
ATOM 853 O O . VAL A 1 102 ? 1.231 23.340 3.214 1.00 36.03 102 VAL A O 1
ATOM 856 N N . SER A 1 103 ? 0.437 21.244 3.166 1.00 37.22 103 SER A N 1
ATOM 857 C CA . SER A 1 103 ? 0.320 21.088 4.613 1.00 37.22 103 SER A CA 1
ATOM 858 C C . SER A 1 103 ? 0.766 19.675 4.976 1.00 37.22 103 SER A C 1
ATOM 860 O O . SER A 1 103 ? 0.339 18.705 4.348 1.00 37.22 103 SER A O 1
ATOM 862 N N . ASN A 1 104 ? 1.686 19.583 5.935 1.00 41.16 104 ASN A N 1
ATOM 863 C CA . ASN A 1 104 ? 2.326 18.361 6.418 1.00 41.16 104 ASN A CA 1
ATOM 864 C C . ASN A 1 104 ? 1.289 17.302 6.840 1.00 41.16 104 ASN A C 1
ATOM 866 O O . ASN A 1 104 ? 0.701 17.392 7.916 1.00 41.16 104 ASN A O 1
ATOM 870 N N . ARG A 1 105 ? 1.085 16.260 6.022 1.00 44.62 105 ARG A N 1
ATOM 871 C CA . ARG A 1 105 ? 0.107 15.182 6.276 1.00 44.62 105 ARG A CA 1
ATOM 872 C C . ARG A 1 105 ? 0.685 14.013 7.080 1.00 44.62 105 ARG A C 1
ATOM 874 O O . ARG A 1 105 ? 0.602 12.861 6.663 1.00 44.62 105 ARG A O 1
ATOM 881 N N . ASN A 1 106 ? 1.234 14.301 8.258 1.00 48.19 106 ASN A N 1
ATOM 882 C CA . ASN A 1 106 ? 1.505 13.254 9.256 1.00 48.19 106 ASN A CA 1
ATOM 883 C C . ASN A 1 106 ? 0.277 12.933 10.130 1.00 48.19 106 ASN A C 1
ATOM 885 O O . ASN A 1 106 ? 0.378 12.082 11.009 1.00 48.19 106 ASN A O 1
ATOM 889 N N . LYS A 1 107 ? -0.870 13.588 9.898 1.00 50.78 107 LYS A N 1
ATOM 890 C CA . LYS A 1 107 ? -2.096 13.406 10.678 1.00 50.78 107 LYS A CA 1
ATOM 891 C C . LYS A 1 107 ? -3.225 12.867 9.797 1.00 50.78 107 LYS A C 1
ATOM 893 O O . LYS A 1 107 ? -3.537 13.473 8.772 1.00 50.78 107 LYS A O 1
ATOM 898 N N . ILE A 1 108 ? -3.814 11.735 10.184 1.00 57.12 108 ILE A N 1
ATOM 899 C CA . ILE A 1 108 ? -5.057 11.229 9.594 1.00 57.12 108 ILE A CA 1
ATOM 900 C C . ILE A 1 108 ? -6.194 12.017 10.248 1.00 57.12 108 ILE A C 1
ATOM 902 O O . ILE A 1 108 ? -6.330 12.020 11.467 1.00 57.12 108 ILE A O 1
ATOM 906 N N . THR A 1 109 ? -6.982 12.740 9.457 1.00 63.62 109 THR A N 1
ATOM 907 C CA . THR A 1 109 ? -8.163 13.445 9.966 1.00 63.62 109 THR A CA 1
ATOM 908 C C . THR A 1 109 ? -9.334 12.469 9.981 1.00 63.62 109 THR A C 1
ATOM 910 O O . THR A 1 109 ? -9.776 12.019 8.925 1.00 63.62 109 THR A O 1
ATOM 913 N N . ILE A 1 110 ? -9.808 12.117 11.174 1.00 52.56 110 ILE A N 1
ATOM 914 C CA . ILE A 1 110 ? -11.033 11.336 11.368 1.00 52.56 110 ILE A CA 1
ATOM 915 C C . ILE A 1 110 ? -12.189 12.338 11.324 1.00 52.56 110 ILE A C 1
ATOM 917 O O . ILE A 1 110 ? -12.230 13.264 12.132 1.00 52.56 110 ILE A O 1
ATOM 921 N N . HIS A 1 111 ? -13.069 12.218 10.332 1.00 47.97 111 HIS A N 1
ATOM 922 C CA . HIS A 1 111 ? -14.274 13.038 10.257 1.00 47.97 111 HIS A CA 1
ATOM 923 C C . HIS A 1 111 ? -15.365 12.389 11.113 1.00 47.97 111 HIS A C 1
ATOM 925 O O . HIS A 1 111 ? -15.767 11.266 10.827 1.00 47.97 111 HIS A O 1
ATOM 931 N N . ASP A 1 112 ? -15.816 13.102 12.147 1.00 44.16 112 ASP A N 1
ATOM 932 C CA . ASP A 1 112 ? -17.078 12.821 12.834 1.00 44.16 112 ASP A CA 1
ATOM 933 C C . ASP A 1 112 ? -18.232 13.058 11.849 1.00 44.16 112 ASP A C 1
ATOM 935 O O . ASP A 1 112 ? -18.315 14.120 11.224 1.00 44.16 112 ASP A O 1
ATOM 939 N N . ASP A 1 113 ? -19.153 12.102 11.735 1.00 49.00 113 ASP A N 1
ATOM 940 C CA . ASP A 1 113 ? -20.343 12.180 10.871 1.00 49.00 113 ASP A CA 1
ATOM 941 C C . ASP A 1 113 ? -21.427 13.145 11.403 1.00 49.00 113 ASP A C 1
ATOM 943 O O . ASP A 1 113 ? -22.613 13.027 11.088 1.00 49.00 113 ASP A O 1
ATOM 947 N N . THR A 1 114 ? -21.053 14.159 12.185 1.00 48.25 114 THR A N 1
ATOM 948 C CA . THR A 1 114 ? -21.996 15.154 12.701 1.00 48.25 114 THR A CA 1
ATOM 949 C C . THR A 1 114 ? -21.516 16.584 12.475 1.00 48.25 114 THR A C 1
ATOM 951 O O . THR A 1 114 ? -20.601 17.062 13.135 1.00 48.25 114 THR A O 1
ATOM 954 N N . ILE A 1 115 ? -22.283 17.270 11.615 1.00 41.94 115 ILE A N 1
ATOM 955 C CA . ILE A 1 115 ? -22.437 18.722 11.401 1.00 41.94 115 ILE A CA 1
ATOM 956 C C . ILE A 1 115 ? -21.854 19.267 10.081 1.00 41.94 115 ILE A C 1
ATOM 958 O O . ILE A 1 115 ? -20.667 19.521 9.900 1.00 41.94 115 ILE A O 1
ATOM 962 N N . LEU A 1 116 ? -22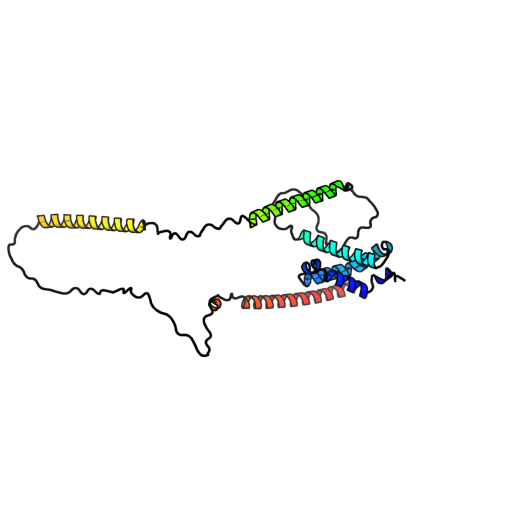.806 19.517 9.176 1.00 53.16 116 LEU A N 1
ATOM 963 C CA . LEU A 1 116 ? -22.787 20.494 8.091 1.00 53.16 116 LEU A CA 1
ATOM 964 C C . LEU A 1 116 ? -22.393 21.896 8.587 1.00 53.16 116 LEU A C 1
ATOM 966 O O . LEU A 1 116 ? -23.120 22.458 9.398 1.00 53.16 116 LEU A O 1
ATOM 970 N N . SER A 1 117 ? -21.360 22.493 7.990 1.00 50.75 117 SER A N 1
ATOM 971 C CA . SER A 1 117 ? -21.421 23.822 7.352 1.00 50.75 117 SER A CA 1
ATOM 972 C C . SER A 1 117 ? -20.021 24.244 6.902 1.00 50.75 117 SER A C 1
ATOM 974 O O . SER A 1 117 ? -19.222 24.688 7.716 1.00 50.75 117 SER A O 1
ATOM 976 N N . ASP A 1 118 ? -19.710 24.062 5.615 1.00 45.19 118 ASP A N 1
ATOM 977 C CA . ASP A 1 118 ? -19.300 25.187 4.767 1.00 45.19 118 ASP A CA 1
ATOM 978 C C . ASP A 1 118 ? -19.123 24.769 3.296 1.00 45.19 118 ASP A C 1
ATOM 980 O O . ASP A 1 118 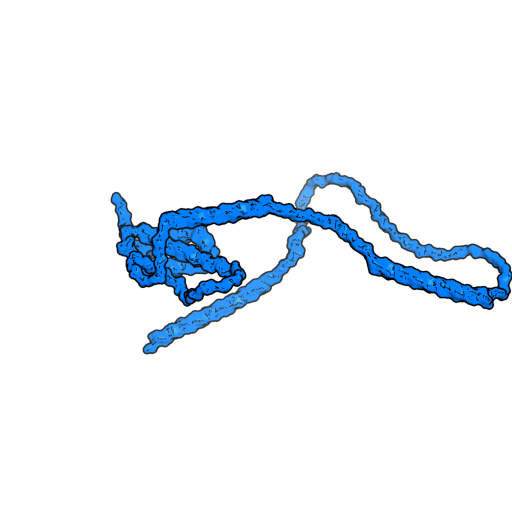? -18.291 23.947 2.923 1.00 45.19 118 ASP A O 1
ATOM 984 N N . SER A 1 119 ? -19.983 25.366 2.468 1.00 51.53 119 SER A N 1
ATOM 985 C CA . SER A 1 119 ? -19.875 25.645 1.028 1.00 51.53 119 SER A CA 1
ATOM 986 C C . SER A 1 119 ? -19.005 24.736 0.138 1.00 51.53 119 SER A C 1
ATOM 988 O O . SER A 1 119 ? -17.944 25.106 -0.343 1.00 51.53 119 SER A O 1
ATOM 990 N N . THR A 1 120 ? -19.547 23.585 -0.244 1.00 41.66 120 THR A N 1
ATOM 991 C CA . THR A 1 120 ? -19.810 23.252 -1.658 1.00 41.66 120 THR A CA 1
ATOM 992 C C . THR A 1 120 ? -20.910 22.205 -1.638 1.00 41.66 120 THR A C 1
ATOM 994 O O . THR A 1 120 ? -20.816 21.218 -0.912 1.00 41.66 120 THR A O 1
ATOM 997 N N . SER A 1 121 ? -22.001 22.446 -2.355 1.00 46.00 121 SER A N 1
ATOM 998 C CA . SER A 1 121 ? -23.104 21.501 -2.492 1.00 46.00 121 SER A CA 1
ATOM 999 C C . SER A 1 121 ? -22.575 20.179 -3.052 1.00 46.00 121 SER A C 1
ATOM 1001 O O . SER A 1 121 ? -22.407 20.033 -4.260 1.00 46.00 121 SER A O 1
ATOM 1003 N N . LYS A 1 122 ? -22.295 19.216 -2.167 1.00 54.59 122 LYS A N 1
ATOM 1004 C CA . LYS A 1 122 ? -22.297 17.802 -2.525 1.00 54.59 122 LYS A CA 1
ATOM 1005 C C . LYS A 1 122 ? -23.745 17.488 -2.872 1.00 54.59 122 LYS A C 1
ATOM 1007 O O . LYS A 1 122 ? -24.553 17.253 -1.976 1.00 54.59 122 LYS A O 1
ATOM 1012 N N . GLU A 1 123 ? -24.089 17.581 -4.153 1.00 66.31 123 GLU A N 1
ATOM 1013 C CA . GLU A 1 123 ? -25.293 16.923 -4.645 1.00 66.31 123 GLU A CA 1
ATOM 1014 C C . GLU A 1 123 ? -25.239 15.470 -4.170 1.00 66.31 123 GLU A C 1
ATOM 1016 O O . GLU A 1 123 ? -24.185 14.825 -4.206 1.00 66.31 123 GLU A O 1
ATOM 1021 N N . LEU A 1 124 ? -26.355 14.995 -3.618 1.00 65.69 124 LEU A N 1
ATOM 1022 C CA . LEU A 1 124 ? -26.500 13.598 -3.246 1.00 65.69 124 LEU A CA 1
ATOM 1023 C C . LEU A 1 124 ? -26.275 12.790 -4.520 1.00 65.69 124 LEU A C 1
ATOM 1025 O O . LEU A 1 124 ? -27.107 12.826 -5.420 1.00 65.69 124 LEU A O 1
ATOM 1029 N N . ILE A 1 125 ? -25.133 12.110 -4.596 1.00 63.72 125 ILE A N 1
ATOM 1030 C CA . ILE A 1 125 ? -24.806 11.236 -5.715 1.00 63.72 125 ILE A CA 1
ATOM 1031 C C . ILE A 1 125 ? -25.912 10.185 -5.771 1.00 63.72 125 ILE A C 1
ATOM 1033 O O . ILE A 1 125 ? -26.092 9.404 -4.829 1.00 63.72 125 ILE A O 1
ATOM 1037 N N . THR A 1 126 ? -26.695 10.204 -6.844 1.00 83.56 126 THR A N 1
ATOM 1038 C CA . THR A 1 126 ? -27.801 9.269 -6.995 1.00 83.56 126 THR A CA 1
ATOM 1039 C C . THR A 1 126 ? -27.260 7.899 -7.390 1.00 83.56 126 THR A C 1
ATOM 1041 O O . THR A 1 126 ? -26.147 7.756 -7.899 1.00 83.56 126 THR A O 1
ATOM 1044 N N . TYR A 1 127 ? -28.050 6.851 -7.153 1.00 84.44 127 TYR A N 1
ATOM 1045 C CA . TYR A 1 127 ? -27.705 5.505 -7.622 1.00 84.44 127 TYR A CA 1
ATOM 1046 C C . TYR A 1 127 ? -27.422 5.485 -9.134 1.00 84.44 127 TYR A C 1
ATOM 1048 O O . TYR A 1 127 ? -26.507 4.794 -9.583 1.00 84.44 127 TYR A O 1
ATOM 1056 N N . GLU A 1 128 ? -28.169 6.288 -9.889 1.00 86.38 128 GLU A N 1
ATOM 1057 C CA . GLU A 1 128 ? -28.017 6.435 -11.331 1.00 86.38 128 GLU A CA 1
ATOM 1058 C C . GLU A 1 128 ? -26.653 7.038 -11.699 1.00 86.38 128 GLU A C 1
ATOM 1060 O O . GLU A 1 128 ? -25.984 6.542 -12.603 1.00 86.38 128 GLU A O 1
ATOM 1065 N N . ASP A 1 129 ? -26.172 8.028 -10.943 1.00 83.25 129 ASP A N 1
ATOM 1066 C CA . ASP A 1 129 ? -24.857 8.641 -11.172 1.00 83.25 129 ASP A CA 1
ATOM 1067 C C . ASP A 1 129 ? -23.716 7.642 -10.941 1.00 83.25 129 ASP A C 1
ATOM 1069 O O . ASP A 1 129 ? -22.792 7.548 -11.749 1.00 83.25 129 ASP A O 1
ATOM 1073 N N . ILE A 1 130 ? -23.808 6.827 -9.882 1.00 86.56 130 ILE A N 1
ATOM 1074 C CA . ILE A 1 130 ? -22.820 5.774 -9.590 1.00 86.56 130 ILE A CA 1
ATOM 1075 C C . ILE A 1 130 ? -22.835 4.710 -10.686 1.00 86.56 130 ILE A C 1
ATOM 1077 O O . ILE A 1 130 ? -21.783 4.209 -11.093 1.00 86.56 130 ILE A O 1
ATOM 1081 N N . GLN A 1 131 ? -24.025 4.333 -11.153 1.00 89.31 131 GLN A N 1
ATOM 1082 C CA . GLN A 1 131 ? -24.170 3.326 -12.191 1.00 89.31 131 GLN A CA 1
ATOM 1083 C C . GLN A 1 131 ? -23.594 3.829 -13.518 1.00 89.31 131 GLN A C 1
ATOM 1085 O O . GLN A 1 131 ? -22.801 3.121 -14.139 1.00 89.31 131 GLN A O 1
ATOM 1090 N N . ASN A 1 132 ? -23.895 5.070 -13.900 1.00 92.81 132 ASN A N 1
ATOM 1091 C CA . ASN A 1 132 ? -23.347 5.700 -15.098 1.00 92.81 132 ASN A CA 1
ATOM 1092 C C . ASN A 1 132 ? -21.832 5.894 -15.007 1.00 92.81 132 ASN A C 1
ATOM 1094 O O . ASN A 1 132 ? -21.121 5.656 -15.985 1.00 92.81 132 ASN A O 1
ATOM 1098 N N . GLU A 1 133 ? -21.299 6.239 -13.833 1.00 92.38 133 GLU A N 1
ATOM 1099 C CA . GLU A 1 133 ? -19.855 6.305 -13.620 1.00 92.38 133 GLU A CA 1
ATOM 1100 C C . GLU A 1 133 ? -19.201 4.929 -13.799 1.00 92.38 133 GLU A C 1
ATOM 1102 O O . GLU A 1 133 ? -18.202 4.805 -14.509 1.00 92.38 133 GLU A O 1
ATOM 1107 N N . ARG A 1 134 ? -19.777 3.871 -13.217 1.00 91.75 134 ARG A N 1
ATOM 1108 C CA . ARG A 1 134 ? -19.266 2.499 -13.368 1.00 91.75 134 ARG A CA 1
ATOM 1109 C C . ARG A 1 134 ? -19.327 2.020 -14.813 1.00 91.75 134 ARG A C 1
ATOM 1111 O O . ARG A 1 134 ? -18.365 1.404 -15.272 1.00 91.75 134 ARG A O 1
ATOM 1118 N N . VAL A 1 135 ? -20.411 2.320 -15.528 1.00 93.19 135 VAL A N 1
ATOM 1119 C CA . VAL A 1 135 ? -20.559 2.002 -16.956 1.00 93.19 135 VAL A CA 1
ATOM 1120 C C . VAL A 1 135 ? -19.510 2.751 -17.777 1.00 93.19 135 VAL A C 1
ATOM 1122 O O . VAL A 1 135 ? -18.795 2.128 -18.556 1.00 93.19 135 VAL A O 1
ATOM 1125 N N . ASN A 1 136 ? -19.309 4.048 -17.535 1.00 93.94 136 ASN A N 1
ATOM 1126 C CA . ASN A 1 136 ? -18.275 4.830 -18.218 1.00 93.94 136 ASN A CA 1
ATOM 1127 C C . ASN A 1 136 ? -16.855 4.327 -17.918 1.00 93.94 136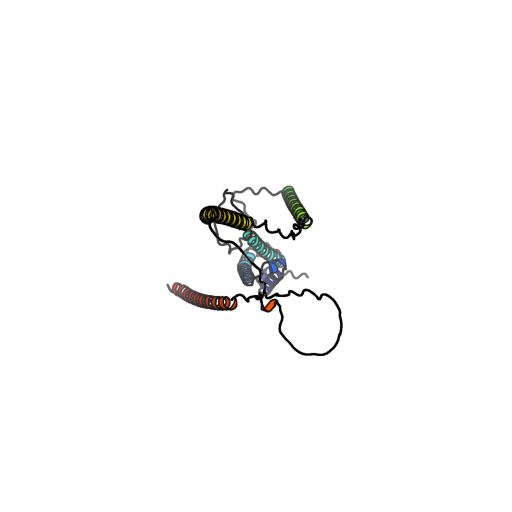 ASN A C 1
ATOM 1129 O O . ASN A 1 136 ? -16.013 4.239 -18.814 1.00 93.94 136 ASN A O 1
ATOM 1133 N N . GLN A 1 137 ? -16.568 3.965 -16.664 1.00 93.25 137 GLN A N 1
ATOM 1134 C CA . GLN A 1 137 ? -15.286 3.368 -16.289 1.00 93.25 137 GLN A CA 1
ATOM 1135 C C . GLN A 1 137 ? -15.075 2.007 -16.962 1.00 93.25 137 GLN A C 1
ATOM 1137 O O . GLN A 1 137 ? -13.952 1.693 -17.367 1.00 93.25 137 GLN A O 1
ATOM 1142 N N . PHE A 1 138 ? -16.132 1.201 -17.078 1.00 97.31 138 PHE A N 1
ATOM 1143 C CA . PHE A 1 138 ? -16.096 -0.079 -17.774 1.00 97.31 138 PHE A CA 1
ATOM 1144 C C . PHE A 1 138 ? -15.816 0.112 -19.265 1.00 97.31 138 PHE A C 1
ATOM 1146 O O . PHE A 1 138 ? -14.863 -0.476 -19.769 1.00 97.31 138 PHE A O 1
ATOM 1153 N N . GLU A 1 139 ? -16.557 0.991 -19.938 1.00 96.06 139 GLU A N 1
ATOM 1154 C CA . GLU A 1 139 ? -16.409 1.246 -21.373 1.00 96.06 139 GLU A CA 1
ATOM 1155 C C . GLU A 1 139 ? -15.006 1.763 -21.712 1.00 96.06 139 GLU A C 1
ATOM 1157 O O . GLU A 1 139 ? -14.351 1.291 -22.643 1.00 96.06 139 GLU A O 1
ATOM 1162 N N . LYS A 1 140 ? -14.468 2.658 -20.873 1.00 96.12 140 LYS A N 1
ATOM 1163 C CA . LYS A 1 140 ? -13.094 3.152 -21.018 1.00 96.12 140 LYS A CA 1
ATOM 1164 C C . LYS A 1 140 ? -12.063 2.028 -20.893 1.00 96.12 140 LYS A C 1
ATOM 1166 O O . LYS A 1 140 ? -11.114 1.976 -21.675 1.00 96.12 140 LYS A O 1
ATOM 1171 N N . LYS A 1 141 ? -12.229 1.129 -19.916 1.00 95.69 141 LYS A N 1
ATOM 1172 C CA . LYS A 1 141 ? -11.338 -0.030 -19.740 1.00 95.69 14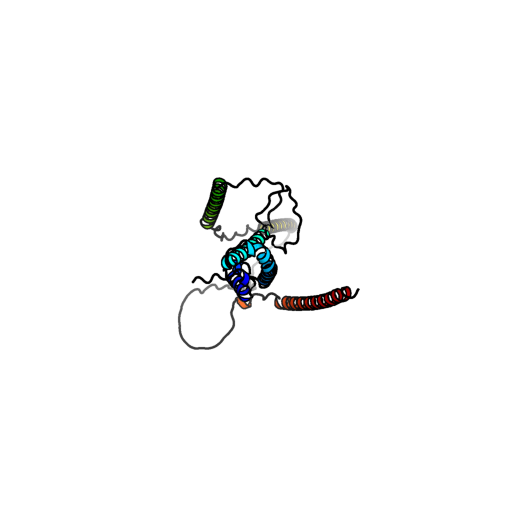1 LYS A CA 1
ATOM 1173 C C . LYS A 1 141 ? -11.471 -1.022 -20.892 1.00 95.69 141 LYS A C 1
ATOM 1175 O O . LYS A 1 141 ? -10.457 -1.561 -21.324 1.00 95.69 141 LYS A O 1
ATOM 1180 N N . LEU A 1 142 ? -12.686 -1.244 -21.389 1.00 95.88 142 LEU A N 1
ATOM 1181 C CA . LEU A 1 142 ? -12.957 -2.129 -22.516 1.00 95.88 142 LEU A CA 1
ATOM 1182 C C . LEU A 1 142 ? -12.275 -1.617 -23.785 1.00 95.88 142 LEU A C 1
ATOM 1184 O O . LEU A 1 142 ? -11.531 -2.365 -24.412 1.00 95.88 142 LEU A O 1
ATOM 1188 N N . SER A 1 143 ? -12.455 -0.336 -24.109 1.00 95.31 143 SER A N 1
ATOM 1189 C CA . SER A 1 143 ? -11.814 0.301 -25.261 1.00 95.31 143 SER A CA 1
ATOM 1190 C C . SER A 1 143 ? -10.286 0.234 -25.170 1.00 95.31 143 SER A C 1
ATOM 1192 O O . SER A 1 143 ? -9.623 -0.189 -26.117 1.00 95.31 143 SER A O 1
ATOM 1194 N N . LEU A 1 144 ? -9.719 0.540 -23.997 1.00 96.06 144 LEU A N 1
ATOM 1195 C CA . LEU A 1 144 ? -8.278 0.449 -23.763 1.00 96.06 144 LEU A CA 1
ATOM 1196 C C . LEU A 1 144 ? -7.769 -0.988 -23.945 1.00 96.06 144 LEU A C 1
ATOM 1198 O O . LEU A 1 144 ? -6.758 -1.199 -24.606 1.00 96.06 144 LEU A O 1
ATOM 1202 N N . LYS A 1 145 ? -8.488 -1.992 -23.430 1.00 95.75 145 LYS A N 1
ATOM 1203 C CA . LYS A 1 145 ? -8.124 -3.407 -23.597 1.00 95.75 145 LYS A CA 1
ATOM 1204 C C . LYS A 1 145 ? -8.254 -3.886 -25.037 1.00 95.75 145 LYS A C 1
ATOM 1206 O O . LYS A 1 145 ? -7.408 -4.651 -25.483 1.00 95.75 145 LYS A O 1
ATOM 1211 N N . GLN A 1 146 ? -9.269 -3.434 -25.770 1.00 94.38 146 GLN A N 1
ATOM 1212 C CA . GLN A 1 146 ? -9.402 -3.714 -27.200 1.00 94.38 146 GLN A CA 1
ATOM 1213 C C . GLN A 1 146 ? -8.245 -3.102 -27.992 1.00 94.38 146 GLN A C 1
ATOM 1215 O O . GLN A 1 146 ? -7.702 -3.764 -28.871 1.00 94.38 146 GLN A O 1
ATOM 1220 N N . GLN A 1 147 ? -7.822 -1.883 -27.650 1.00 92.62 147 GLN A N 1
ATOM 1221 C CA . GLN A 1 147 ? -6.668 -1.236 -28.269 1.00 92.62 147 GLN A CA 1
ATOM 1222 C C . GLN A 1 147 ? -5.354 -1.946 -27.917 1.00 92.62 147 GLN A C 1
ATOM 1224 O O . GLN A 1 147 ? -4.547 -2.203 -28.803 1.00 92.62 147 GLN A O 1
ATOM 1229 N N . GLU A 1 148 ? -5.134 -2.300 -26.648 1.00 91.81 148 GLU A N 1
ATOM 1230 C CA . GLU A 1 148 ? -3.973 -3.095 -26.221 1.00 91.81 148 GLU A CA 1
ATOM 1231 C C . GLU A 1 148 ? -3.932 -4.445 -26.936 1.00 91.81 148 GLU A C 1
ATOM 1233 O O . GLU A 1 148 ? -2.878 -4.870 -27.407 1.00 91.81 148 GLU A O 1
ATOM 1238 N N . PHE A 1 149 ? -5.085 -5.105 -27.045 1.00 94.69 149 PHE A N 1
ATOM 1239 C CA . PHE A 1 149 ? -5.214 -6.366 -27.756 1.00 94.69 149 PHE A CA 1
ATOM 1240 C C . PHE A 1 149 ? -4.904 -6.193 -29.241 1.00 94.69 149 PHE A C 1
ATOM 1242 O O . PHE A 1 149 ? -4.096 -6.948 -29.773 1.00 94.69 149 PHE A O 1
ATOM 1249 N N . ALA A 1 150 ? -5.472 -5.174 -29.893 1.00 87.56 150 ALA A N 1
ATOM 1250 C CA . ALA A 1 150 ? -5.159 -4.847 -31.277 1.00 87.56 150 ALA A CA 1
ATOM 1251 C C . ALA A 1 150 ? -3.651 -4.624 -31.440 1.00 87.56 150 ALA A C 1
ATOM 1253 O O . ALA A 1 150 ? -3.036 -5.327 -32.224 1.00 87.56 150 ALA A O 1
ATOM 1254 N N . ASN A 1 151 ? -3.029 -3.777 -30.618 1.00 84.81 151 ASN A N 1
ATOM 1255 C CA . ASN A 1 151 ? -1.589 -3.507 -30.667 1.00 84.81 151 ASN A CA 1
ATOM 1256 C C . ASN A 1 151 ? -0.726 -4.761 -30.442 1.00 84.81 151 ASN A C 1
ATOM 1258 O O . ASN A 1 151 ? 0.329 -4.901 -31.058 1.00 84.81 151 ASN A O 1
ATOM 1262 N N . SER A 1 152 ? -1.159 -5.672 -29.564 1.00 84.81 152 SER A N 1
ATOM 1263 C CA . SER A 1 152 ? -0.450 -6.926 -29.287 1.00 84.81 152 SER A CA 1
ATOM 1264 C C . SER A 1 152 ? -0.604 -7.949 -30.412 1.00 84.81 152 SER A C 1
ATOM 1266 O O . SER A 1 152 ? 0.326 -8.710 -30.674 1.00 84.81 152 SER A O 1
ATOM 1268 N N . VAL A 1 153 ? -1.771 -8.006 -31.054 1.00 87.19 153 VAL A N 1
ATOM 1269 C CA . VAL A 1 153 ? -2.056 -8.946 -32.146 1.00 87.19 153 VAL A CA 1
ATOM 1270 C C . VAL A 1 153 ? -1.494 -8.432 -33.467 1.00 87.19 153 VAL A C 1
ATOM 1272 O O . VAL A 1 153 ? -0.961 -9.207 -34.255 1.00 87.19 153 VAL A O 1
ATOM 1275 N N . THR A 1 154 ? -1.553 -7.123 -33.702 1.00 79.62 154 THR A N 1
ATOM 1276 C CA . THR A 1 154 ? -1.077 -6.466 -34.921 1.00 79.62 154 THR A CA 1
ATOM 1277 C C . THR A 1 154 ? 0.340 -5.933 -34.762 1.00 79.62 154 THR A C 1
ATOM 1279 O O . THR A 1 154 ? 0.636 -4.848 -35.265 1.00 79.62 154 THR A O 1
ATOM 1282 N N . THR A 1 155 ? 1.229 -6.654 -34.069 1.00 72.88 155 THR A N 1
ATOM 1283 C CA . THR A 1 155 ? 2.655 -6.305 -34.108 1.00 72.88 155 THR A CA 1
ATOM 1284 C C . THR A 1 155 ? 3.070 -6.257 -35.576 1.00 72.88 155 THR A C 1
ATOM 1286 O O . THR A 1 155 ? 3.045 -7.263 -36.285 1.00 72.88 155 THR A O 1
ATOM 1289 N N . SER A 1 156 ? 3.340 -5.051 -36.083 1.00 69.19 156 SER A N 1
ATOM 1290 C CA . SER A 1 156 ? 3.753 -4.876 -37.468 1.00 69.19 156 SER A CA 1
ATOM 1291 C C . SER A 1 156 ? 5.031 -5.675 -37.623 1.00 69.19 156 SER A C 1
ATOM 1293 O O . SER A 1 156 ? 6.012 -5.378 -36.932 1.00 69.19 156 SER A O 1
ATOM 1295 N N . LYS A 1 157 ? 4.996 -6.713 -38.468 1.00 74.88 157 LYS A N 1
ATOM 1296 C CA . LYS A 1 157 ? 6.170 -7.530 -38.762 1.00 74.88 157 LYS A CA 1
ATOM 1297 C C . LYS A 1 157 ? 7.319 -6.557 -39.031 1.00 74.88 157 LYS A C 1
ATOM 1299 O O . LYS A 1 157 ? 7.156 -5.708 -39.913 1.00 74.88 157 LYS A O 1
ATOM 1304 N N . PRO A 1 158 ? 8.420 -6.616 -38.259 1.00 75.00 158 PRO A N 1
ATOM 1305 C CA . PRO A 1 158 ? 9.543 -5.732 -38.503 1.00 75.00 158 PRO A CA 1
ATOM 1306 C C . PRO A 1 158 ? 9.931 -5.868 -39.977 1.00 75.00 158 PRO A C 1
ATOM 1308 O O . PRO A 1 158 ? 9.839 -6.983 -40.518 1.00 75.00 158 PRO A O 1
ATOM 1311 N N . PRO A 1 159 ? 10.288 -4.760 -40.650 1.00 78.94 159 PRO A N 1
ATOM 1312 C CA . PRO A 1 159 ? 10.731 -4.842 -42.030 1.00 78.94 159 PRO A CA 1
ATOM 1313 C C . PRO A 1 159 ? 11.827 -5.902 -42.096 1.00 78.94 159 PRO A C 1
ATOM 1315 O O . PRO A 1 159 ? 12.712 -5.941 -41.237 1.00 78.94 159 PRO A O 1
ATOM 1318 N N . VAL A 1 160 ? 11.694 -6.823 -43.055 1.00 83.12 160 VAL A N 1
ATOM 1319 C CA . VAL A 1 160 ? 12.710 -7.852 -43.284 1.00 83.12 160 VAL A CA 1
ATOM 1320 C C . VAL A 1 160 ? 14.040 -7.112 -43.422 1.00 83.12 160 VAL A C 1
ATOM 1322 O O . VAL A 1 160 ? 14.072 -6.150 -44.193 1.00 83.12 160 VAL A O 1
ATOM 1325 N N . PRO A 1 161 ? 15.086 -7.482 -42.657 1.00 79.94 161 PRO A N 1
ATOM 1326 C CA . PRO A 1 161 ? 16.379 -6.840 -42.795 1.00 79.94 161 PRO A CA 1
ATOM 1327 C C . PRO A 1 161 ? 16.776 -6.888 -44.26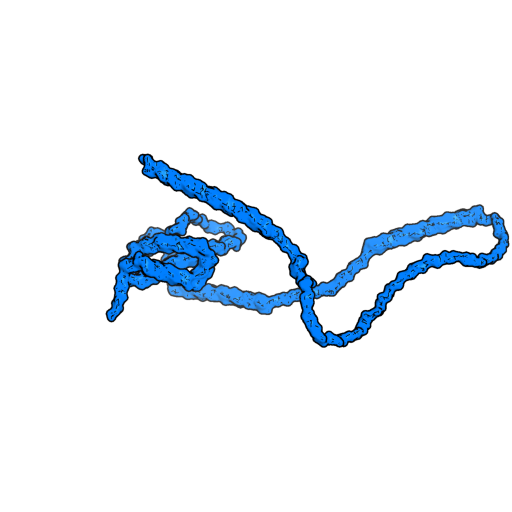4 1.00 79.94 161 PRO A C 1
ATOM 1329 O O . PRO A 1 161 ? 16.755 -7.954 -44.885 1.00 79.94 161 PRO A O 1
ATOM 1332 N N . ASP A 1 162 ? 17.044 -5.718 -44.827 1.00 78.75 162 ASP A N 1
ATOM 1333 C CA . ASP A 1 162 ? 17.492 -5.625 -46.199 1.00 78.75 162 ASP A CA 1
ATOM 1334 C C . ASP A 1 162 ? 18.957 -6.059 -46.229 1.00 78.75 162 ASP A C 1
ATOM 1336 O O . ASP A 1 162 ? 19.856 -5.298 -45.880 1.00 78.75 162 ASP A O 1
ATOM 1340 N N . PHE A 1 163 ? 19.161 -7.338 -46.545 1.00 78.25 163 PHE A N 1
ATOM 1341 C CA . PHE A 1 163 ? 20.473 -7.936 -46.776 1.00 78.25 163 PHE A CA 1
ATOM 1342 C C . PHE A 1 163 ? 20.950 -7.717 -48.212 1.00 78.25 163 PHE A C 1
ATOM 1344 O O . PHE A 1 163 ? 21.901 -8.376 -48.630 1.00 78.25 163 PHE A O 1
ATOM 1351 N N . SER A 1 164 ? 20.297 -6.846 -48.995 1.00 78.56 164 SER A N 1
ATOM 1352 C CA . SER A 1 164 ? 20.976 -6.342 -50.176 1.00 78.56 164 SER A CA 1
ATOM 1353 C C . SER A 1 164 ? 22.219 -5.607 -49.688 1.00 78.56 164 SER A C 1
ATOM 1355 O O . SER A 1 164 ? 22.144 -4.566 -49.031 1.00 78.56 164 SER A O 1
ATOM 1357 N N . ASP A 1 165 ? 23.383 -6.200 -49.956 1.00 68.94 165 ASP A N 1
ATOM 1358 C CA . ASP A 1 165 ? 24.615 -5.435 -49.987 1.00 68.94 165 ASP A CA 1
ATOM 1359 C C . ASP A 1 165 ? 24.307 -4.246 -50.885 1.00 68.94 165 ASP A C 1
ATOM 1361 O O . ASP A 1 165 ? 23.986 -4.402 -52.070 1.00 68.94 165 ASP A O 1
ATOM 1365 N N . LYS A 1 166 ? 24.324 -3.051 -50.295 1.00 69.81 166 LYS A N 1
ATOM 1366 C CA . LYS A 1 166 ? 24.382 -1.836 -51.085 1.00 69.81 166 LYS A CA 1
ATOM 1367 C C . LYS A 1 166 ? 25.706 -1.948 -51.815 1.00 69.81 166 LYS A C 1
ATOM 1369 O O . LYS A 1 166 ? 26.744 -1.685 -51.220 1.00 69.81 166 LYS A O 1
ATOM 1374 N N . LEU A 1 167 ? 25.660 -2.441 -53.053 1.00 66.31 167 LEU A N 1
ATOM 1375 C CA . LEU A 1 167 ? 26.766 -2.320 -53.985 1.00 66.31 167 LEU A CA 1
ATOM 1376 C C . LEU A 1 167 ? 27.202 -0.868 -53.882 1.00 66.31 167 LEU A C 1
ATOM 1378 O O . LEU A 1 167 ? 26.373 0.025 -54.090 1.00 66.31 167 LEU A O 1
ATOM 1382 N N . ASP A 1 168 ? 28.450 -0.667 -53.463 1.00 65.75 168 ASP A N 1
ATOM 1383 C CA . ASP A 1 168 ? 29.056 0.651 -53.436 1.00 65.75 168 ASP A CA 1
ATOM 1384 C C . ASP A 1 168 ? 28.706 1.332 -54.758 1.00 65.75 168 ASP A C 1
ATOM 1386 O O . ASP A 1 168 ? 28.826 0.727 -55.834 1.00 65.75 168 ASP A O 1
ATOM 1390 N N . GLU A 1 169 ? 28.198 2.563 -54.681 1.00 68.81 169 GLU A N 1
ATOM 1391 C CA . GLU A 1 169 ? 28.040 3.368 -55.885 1.00 68.81 169 GLU A CA 1
ATOM 1392 C C . GLU A 1 169 ? 29.381 3.325 -56.629 1.00 68.81 169 GLU A C 1
ATOM 1394 O O . GLU A 1 169 ? 30.429 3.413 -55.975 1.00 68.81 169 GLU A O 1
ATOM 1399 N N . PRO A 1 170 ? 29.386 3.130 -57.962 1.00 64.75 170 PRO A N 1
ATOM 1400 C CA . PRO A 1 170 ? 30.635 3.116 -58.709 1.00 64.75 170 PRO A CA 1
ATOM 1401 C C . PRO A 1 170 ? 31.434 4.353 -58.301 1.00 64.75 170 PRO A C 1
ATOM 1403 O O . PRO A 1 170 ? 30.879 5.455 -58.307 1.00 64.75 170 PRO A O 1
ATOM 1406 N N . ILE A 1 171 ? 32.676 4.144 -57.843 1.00 61.12 171 ILE A N 1
ATOM 1407 C CA . ILE A 1 171 ? 33.513 5.182 -57.232 1.00 61.12 171 ILE A CA 1
ATOM 1408 C C . ILE A 1 171 ? 33.718 6.306 -58.258 1.00 61.12 171 ILE A C 1
ATOM 1410 O O . ILE A 1 171 ? 34.659 6.308 -59.048 1.00 61.12 171 ILE A O 1
ATOM 1414 N N . SER A 1 172 ? 32.816 7.285 -58.221 1.00 68.88 172 SER A N 1
ATOM 1415 C CA . SER A 1 172 ? 32.747 8.390 -59.176 1.00 68.88 172 SER A CA 1
ATOM 1416 C C . SER A 1 172 ? 34.001 9.258 -59.099 1.00 68.88 172 SER A C 1
ATOM 1418 O O . SER A 1 172 ? 34.482 9.760 -60.110 1.00 68.88 172 SER A O 1
ATOM 1420 N N . GLU A 1 173 ? 34.590 9.384 -57.906 1.00 75.69 173 GLU A N 1
ATOM 1421 C CA . GLU A 1 173 ? 35.798 10.183 -57.685 1.00 75.69 173 GLU A CA 1
ATOM 1422 C C . GLU A 1 173 ? 37.052 9.548 -58.306 1.00 75.69 173 GLU A C 1
ATOM 1424 O O . GLU A 1 173 ? 37.848 10.249 -58.927 1.00 75.69 173 GLU A O 1
ATOM 1429 N N . MET A 1 174 ? 37.192 8.221 -58.215 1.00 76.25 174 MET A N 1
ATOM 1430 C CA . MET A 1 174 ? 38.288 7.465 -58.832 1.00 76.25 174 MET A CA 1
ATOM 1431 C C . MET A 1 174 ? 38.147 7.486 -60.346 1.00 76.25 174 MET A C 1
ATOM 1433 O O . MET A 1 174 ? 39.126 7.736 -61.036 1.00 76.25 174 MET A O 1
ATOM 1437 N N . ASP A 1 175 ? 36.940 7.292 -60.877 1.00 78.25 175 ASP A N 1
ATOM 1438 C CA . ASP A 1 175 ? 36.705 7.375 -62.319 1.00 78.25 175 ASP A CA 1
ATOM 1439 C C . ASP A 1 175 ? 37.018 8.779 -62.861 1.00 78.25 175 ASP A C 1
ATOM 1441 O O . ASP A 1 175 ? 37.591 8.925 -63.945 1.00 78.25 175 ASP A O 1
ATOM 1445 N N . LEU A 1 176 ? 36.712 9.825 -62.086 1.00 82.31 176 LEU A N 1
ATOM 1446 C CA . LEU A 1 176 ? 37.040 11.212 -62.416 1.00 82.31 176 LEU A CA 1
ATOM 1447 C C . LEU A 1 176 ? 38.557 11.459 -62.374 1.00 82.31 176 LEU A C 1
ATOM 1449 O O . LEU A 1 176 ? 39.097 12.127 -63.260 1.00 82.31 176 LEU A O 1
ATOM 1453 N N . GLU A 1 177 ? 39.264 10.878 -61.405 1.00 84.81 177 GLU A N 1
ATOM 1454 C CA . GLU A 1 177 ? 40.723 10.957 -61.306 1.00 84.81 177 GLU A CA 1
ATOM 1455 C C . GLU A 1 177 ? 41.433 10.143 -62.400 1.00 84.81 177 GLU A C 1
ATOM 1457 O O . GLU A 1 177 ? 42.353 10.649 -63.043 1.00 84.81 177 GLU A O 1
ATOM 1462 N N . VAL A 1 178 ? 40.958 8.934 -62.707 1.00 86.62 178 VAL A N 1
ATOM 1463 C CA . VAL A 1 178 ? 41.446 8.094 -63.812 1.00 86.62 178 VAL A CA 1
ATOM 1464 C C . VAL A 1 178 ? 41.248 8.807 -65.142 1.00 86.62 178 VAL A C 1
ATOM 1466 O O . VAL A 1 178 ? 42.181 8.870 -65.945 1.00 86.62 178 VAL A O 1
ATOM 1469 N N . LYS A 1 179 ? 40.075 9.410 -65.363 1.00 90.00 179 LYS A N 1
ATOM 1470 C CA . LYS A 1 179 ? 39.797 10.199 -66.565 1.00 90.00 179 LYS A CA 1
ATOM 1471 C C . LYS A 1 179 ? 40.744 11.390 -66.686 1.00 90.00 179 LYS A C 1
ATOM 1473 O O . LYS A 1 179 ? 41.331 11.590 -67.747 1.00 90.00 179 LYS A O 1
ATOM 1478 N N . LYS A 1 180 ? 40.957 12.136 -65.600 1.00 88.88 180 LYS A N 1
ATOM 1479 C CA . LYS A 1 180 ? 41.901 13.263 -65.561 1.00 88.88 180 LYS A CA 1
ATOM 1480 C C . LYS A 1 180 ? 43.336 12.817 -65.860 1.00 88.88 180 LYS A C 1
ATOM 1482 O O . LYS A 1 180 ? 44.027 13.463 -66.645 1.00 88.88 180 LYS A O 1
ATOM 1487 N N . ILE A 1 181 ? 43.781 11.705 -65.272 1.00 89.19 181 ILE A N 1
ATOM 1488 C CA . ILE A 1 181 ? 45.106 11.124 -65.531 1.00 89.19 181 ILE A CA 1
ATOM 1489 C C . ILE A 1 181 ? 45.218 10.674 -66.993 1.00 89.19 181 ILE A C 1
ATOM 1491 O O . ILE A 1 181 ? 46.248 10.896 -67.625 1.00 89.19 181 ILE A O 1
ATOM 1495 N N . GLN A 1 182 ? 44.176 10.065 -67.557 1.00 88.94 182 GLN A N 1
ATOM 1496 C CA . GLN A 1 182 ? 44.163 9.637 -68.954 1.00 88.94 182 GLN A CA 1
ATOM 1497 C C . GLN A 1 182 ? 44.228 10.831 -69.917 1.00 88.94 182 GLN A C 1
ATOM 1499 O O . GLN A 1 182 ? 45.008 10.802 -70.868 1.00 88.94 182 GLN A O 1
ATOM 1504 N N . GLU A 1 183 ? 43.464 11.892 -69.655 1.00 90.38 183 GLU A N 1
ATOM 1505 C CA . GLU A 1 183 ? 43.511 13.142 -70.422 1.00 90.38 183 GLU A CA 1
ATOM 1506 C C . GLU A 1 183 ? 44.901 13.789 -70.353 1.00 90.38 183 GLU A C 1
ATOM 1508 O O . GLU A 1 183 ? 45.450 14.167 -71.388 1.00 90.38 183 GLU A O 1
ATOM 1513 N N . GLN A 1 184 ? 45.516 13.832 -69.166 1.00 90.56 184 GLN A N 1
ATOM 1514 C CA . GLN A 1 184 ? 46.879 14.334 -68.997 1.00 90.56 184 GLN A CA 1
ATOM 1515 C C . GLN A 1 184 ? 47.899 13.505 -69.790 1.00 90.56 184 GLN A C 1
ATOM 1517 O O . GLN A 1 184 ? 48.722 14.067 -70.507 1.00 90.56 184 GLN A O 1
ATOM 1522 N N . ARG A 1 185 ? 47.819 12.169 -69.731 1.00 90.44 185 ARG A N 1
ATOM 1523 C CA . ARG A 1 185 ? 48.716 11.290 -70.501 1.00 90.44 185 ARG A CA 1
ATOM 1524 C C . ARG A 1 185 ? 48.543 11.469 -72.006 1.00 90.44 185 ARG A C 1
ATOM 1526 O O . ARG A 1 185 ? 49.537 11.476 -72.724 1.00 90.44 185 ARG A O 1
ATOM 1533 N N . ASN A 1 186 ? 47.310 11.623 -72.486 1.00 89.19 186 ASN A N 1
ATOM 1534 C CA . ASN A 1 186 ? 47.045 11.881 -73.901 1.00 89.19 186 ASN A CA 1
ATOM 1535 C C . ASN A 1 186 ? 47.641 13.224 -74.345 1.00 89.19 186 ASN A C 1
ATOM 1537 O O . ASN A 1 186 ? 48.287 13.281 -75.388 1.00 89.19 186 ASN A O 1
ATOM 1541 N N . TYR A 1 187 ? 47.488 14.274 -73.535 1.00 94.44 187 TYR A N 1
ATOM 1542 C CA . TYR A 1 187 ? 48.095 15.580 -73.794 1.00 94.44 187 TYR A CA 1
ATOM 1543 C C . TYR A 1 187 ? 49.629 15.512 -73.833 1.00 94.44 187 TYR A C 1
ATOM 1545 O O . TYR A 1 187 ? 50.250 16.025 -74.764 1.00 94.44 187 TYR A O 1
ATOM 1553 N N . ASP A 1 188 ? 50.247 14.818 -72.875 1.00 87.81 188 ASP A N 1
ATOM 1554 C CA . ASP A 1 188 ? 51.698 14.624 -72.850 1.00 87.81 188 ASP A CA 1
ATOM 1555 C C . ASP A 1 188 ? 52.175 13.850 -74.089 1.00 87.81 188 ASP A C 1
ATOM 1557 O O . ASP A 1 188 ? 53.175 14.223 -74.702 1.00 87.81 188 ASP A O 1
ATOM 1561 N N . ILE A 1 189 ? 51.438 12.819 -74.523 1.00 87.19 189 ILE A N 1
ATOM 1562 C CA . ILE A 1 189 ? 51.719 12.089 -75.769 1.00 87.19 189 ILE A CA 1
ATOM 1563 C C . ILE A 1 189 ? 51.605 13.009 -76.990 1.00 87.19 189 ILE A C 1
ATOM 1565 O O . ILE A 1 189 ? 52.439 12.923 -77.891 1.00 87.19 189 ILE A O 1
ATOM 1569 N N . GLU A 1 190 ? 50.612 13.896 -77.048 1.00 84.81 190 GLU A N 1
ATOM 1570 C CA . GLU A 1 190 ? 50.485 14.870 -78.137 1.00 84.81 190 GLU A CA 1
ATOM 1571 C C . GLU A 1 190 ? 51.657 15.852 -78.174 1.00 84.81 190 GLU A C 1
ATOM 1573 O O . GLU A 1 190 ? 52.181 16.123 -79.258 1.00 84.81 190 GLU A O 1
ATOM 1578 N N . ILE A 1 191 ? 52.107 16.350 -77.016 1.00 83.38 191 ILE A N 1
ATOM 1579 C CA . ILE A 1 191 ? 53.314 17.183 -76.924 1.00 83.38 191 ILE A CA 1
ATOM 1580 C C . ILE A 1 191 ? 54.514 16.399 -77.431 1.00 83.38 191 ILE A C 1
ATOM 1582 O O . ILE A 1 191 ? 55.216 16.876 -78.318 1.00 83.38 191 ILE A O 1
ATOM 1586 N N . ILE A 1 192 ? 54.725 15.195 -76.905 1.00 80.50 192 ILE A N 1
ATOM 1587 C CA . ILE A 1 192 ? 55.840 14.325 -77.272 1.00 80.50 192 ILE A CA 1
ATOM 1588 C C . ILE A 1 192 ? 55.836 14.074 -78.786 1.00 80.50 192 ILE A C 1
ATOM 1590 O O . ILE A 1 192 ? 56.856 14.261 -79.447 1.00 80.50 192 ILE A O 1
ATOM 1594 N N . ASN A 1 193 ? 54.683 13.745 -79.368 1.00 79.12 193 ASN A N 1
ATOM 1595 C CA . ASN A 1 193 ? 54.542 13.522 -80.804 1.00 79.12 193 ASN A CA 1
ATOM 1596 C C . ASN A 1 193 ? 54.775 14.797 -81.626 1.00 79.12 193 ASN A C 1
ATOM 1598 O O . ASN A 1 193 ? 55.426 14.722 -82.667 1.00 79.12 193 ASN A O 1
ATOM 1602 N N . LYS A 1 194 ? 54.310 15.970 -81.173 1.00 78.81 194 LYS A N 1
ATOM 1603 C CA . LYS A 1 194 ? 54.633 17.260 -81.812 1.00 78.81 194 LYS A CA 1
ATOM 1604 C C . LYS A 1 194 ? 56.129 17.548 -81.762 1.00 78.81 194 LYS A C 1
ATOM 1606 O O . LYS A 1 194 ? 56.729 17.819 -82.795 1.00 78.81 194 LYS A O 1
ATOM 1611 N N . THR A 1 195 ? 56.746 17.411 -80.591 1.00 74.25 195 THR A N 1
ATOM 1612 C CA . THR A 1 195 ? 58.184 17.622 -80.402 1.00 74.25 195 THR A CA 1
ATOM 1613 C C . THR A 1 195 ? 59.007 16.655 -81.258 1.00 74.25 195 THR A C 1
ATOM 1615 O O . THR A 1 195 ? 60.000 17.065 -81.853 1.00 74.25 195 THR A O 1
ATOM 1618 N N . PHE A 1 196 ? 58.574 15.400 -81.414 1.00 68.19 196 PHE A N 1
ATOM 1619 C CA . PHE A 1 196 ? 59.226 14.444 -82.311 1.00 68.19 196 PHE A CA 1
ATOM 1620 C C . PHE A 1 196 ? 58.979 14.723 -83.800 1.00 68.19 196 PHE A C 1
ATOM 1622 O O . PHE A 1 196 ? 59.858 14.433 -84.611 1.00 68.19 196 PHE A O 1
ATOM 1629 N N . GLN A 1 197 ? 57.841 15.299 -84.197 1.00 62.00 197 GLN A N 1
ATOM 1630 C CA . GLN A 1 197 ? 57.636 15.734 -85.585 1.00 62.00 197 GLN A CA 1
ATOM 1631 C C . GLN A 1 197 ? 58.459 16.982 -85.933 1.00 62.00 197 GLN A C 1
ATOM 1633 O O . GLN A 1 197 ? 58.993 17.061 -87.041 1.00 62.00 197 GLN A O 1
ATOM 1638 N N . ASP A 1 198 ? 58.638 17.902 -84.985 1.00 58.28 198 ASP A N 1
ATOM 1639 C CA . ASP A 1 198 ? 59.492 19.080 -85.159 1.00 58.28 198 ASP A CA 1
ATOM 1640 C C . ASP A 1 198 ? 60.988 18.704 -85.149 1.00 58.28 198 ASP A C 1
ATOM 1642 O O . ASP A 1 198 ? 61.761 19.221 -85.959 1.00 58.28 198 ASP A O 1
ATOM 1646 N N . ALA A 1 199 ? 61.397 17.720 -84.336 1.00 55.62 199 ALA A N 1
ATOM 1647 C CA . ALA A 1 199 ? 62.760 17.177 -84.338 1.00 55.62 199 ALA A CA 1
ATOM 1648 C C . ALA A 1 199 ? 63.090 16.369 -85.614 1.00 55.62 199 ALA A C 1
ATOM 1650 O O . ALA A 1 199 ? 64.195 16.479 -86.149 1.00 55.62 199 ALA A O 1
ATOM 1651 N N . ASN A 1 200 ? 62.130 15.617 -86.168 1.00 55.47 200 ASN A N 1
ATOM 1652 C CA . ASN A 1 200 ? 62.323 14.833 -87.398 1.00 55.47 200 ASN A CA 1
ATOM 1653 C C . ASN A 1 200 ? 62.206 15.650 -88.700 1.00 55.47 200 ASN A C 1
ATOM 1655 O O . ASN A 1 200 ? 62.501 15.129 -89.776 1.00 55.47 200 ASN A O 1
ATOM 1659 N N . ARG A 1 201 ? 61.836 16.937 -88.635 1.00 51.50 201 ARG A N 1
ATOM 1660 C CA . ARG A 1 201 ? 61.977 17.873 -89.768 1.00 51.50 201 ARG A CA 1
ATOM 1661 C C . ARG A 1 201 ? 63.358 18.537 -89.842 1.00 51.50 201 ARG A C 1
ATOM 1663 O O . ARG A 1 201 ? 63.706 19.052 -90.900 1.00 51.50 201 ARG A O 1
ATOM 1670 N N . ALA A 1 202 ? 64.160 18.488 -88.772 1.00 50.25 202 ALA A N 1
ATOM 1671 C CA . ALA A 1 202 ? 65.491 19.106 -88.706 1.00 50.25 202 ALA A CA 1
ATOM 1672 C C . ALA A 1 202 ? 66.671 18.121 -88.880 1.00 50.25 202 ALA A C 1
ATOM 1674 O O . ALA A 1 202 ? 67.815 18.549 -89.044 1.00 50.25 202 ALA A O 1
ATOM 1675 N N . HIS A 1 203 ? 66.425 16.808 -88.905 1.00 46.78 203 HIS A N 1
ATOM 1676 C CA . HIS A 1 203 ? 67.459 15.793 -89.128 1.00 46.78 203 HIS A CA 1
ATOM 1677 C C . HIS A 1 203 ? 66.985 14.716 -90.104 1.00 46.78 203 HIS A C 1
ATOM 1679 O O . HIS A 1 203 ? 66.674 13.590 -89.736 1.00 46.78 203 HIS A O 1
ATOM 1685 N N . ASN A 1 204 ? 66.963 15.073 -91.387 1.00 53.75 204 ASN A N 1
ATOM 1686 C CA . ASN A 1 204 ? 66.979 14.086 -92.457 1.00 53.75 204 ASN A CA 1
ATOM 1687 C C . ASN A 1 204 ? 68.079 14.445 -93.461 1.00 53.75 204 ASN A C 1
ATOM 1689 O O . ASN A 1 204 ? 67.828 14.840 -94.596 1.00 53.75 204 ASN A O 1
ATOM 1693 N N . THR A 1 205 ? 69.321 14.324 -92.991 1.00 41.53 205 THR A N 1
ATOM 1694 C CA . THR A 1 205 ? 70.506 14.246 -93.843 1.00 41.53 205 THR A CA 1
ATOM 1695 C C . THR A 1 205 ? 71.437 13.206 -93.229 1.00 41.53 205 THR A C 1
ATOM 1697 O O . THR A 1 205 ? 72.004 13.431 -92.165 1.00 41.53 205 THR A O 1
ATOM 1700 N N . ASN A 1 206 ? 71.599 12.091 -93.944 1.00 37.75 206 ASN A N 1
ATOM 1701 C CA . ASN A 1 206 ? 72.600 11.037 -93.743 1.00 37.75 206 ASN A CA 1
ATOM 1702 C C . ASN A 1 206 ? 72.335 10.083 -92.559 1.00 37.75 206 ASN A C 1
ATOM 1704 O O . ASN A 1 206 ? 72.679 10.383 -91.425 1.00 37.75 206 ASN A O 1
ATOM 1708 N N . ASN A 1 207 ? 71.893 8.847 -92.810 1.00 38.06 207 ASN A N 1
ATOM 1709 C CA . ASN A 1 207 ? 72.828 7.788 -93.197 1.00 38.06 207 ASN A CA 1
ATOM 1710 C C . ASN A 1 207 ? 72.131 6.444 -93.465 1.00 38.06 207 ASN A C 1
ATOM 1712 O O . ASN A 1 207 ? 71.161 6.046 -92.830 1.00 38.06 207 ASN A O 1
ATOM 1716 N N . THR A 1 208 ? 72.714 5.763 -94.434 1.00 36.00 208 THR A N 1
ATOM 1717 C CA . THR A 1 208 ? 72.438 4.443 -94.990 1.00 36.00 208 THR A CA 1
ATOM 1718 C C . THR A 1 208 ? 72.883 3.284 -94.081 1.00 36.00 208 THR A C 1
ATOM 1720 O O . THR A 1 208 ? 73.922 3.364 -93.436 1.00 36.00 208 THR A O 1
ATOM 1723 N N . ASN A 1 209 ? 72.170 2.160 -94.222 1.00 38.06 209 ASN A N 1
ATOM 1724 C CA . ASN A 1 209 ? 72.635 0.765 -94.138 1.00 38.06 209 ASN A CA 1
ATOM 1725 C C . ASN A 1 209 ? 72.901 0.088 -92.767 1.00 38.06 209 ASN A C 1
ATOM 1727 O O . ASN A 1 209 ? 73.893 0.335 -92.095 1.00 38.06 209 ASN A O 1
ATOM 1731 N N . ASN A 1 210 ? 72.118 -0.983 -92.570 1.00 35.19 210 ASN A N 1
ATOM 1732 C CA . ASN A 1 210 ? 72.539 -2.379 -92.340 1.00 35.19 210 ASN A CA 1
ATOM 1733 C C . ASN A 1 210 ? 72.432 -3.030 -90.939 1.00 35.19 210 ASN A C 1
ATOM 1735 O O . ASN A 1 210 ? 73.136 -2.687 -89.999 1.00 35.19 210 ASN A O 1
ATOM 1739 N N . THR A 1 211 ? 71.687 -4.148 -90.957 1.00 34.22 211 THR A N 1
ATOM 1740 C CA . THR A 1 211 ? 71.868 -5.438 -90.247 1.00 34.22 211 THR A CA 1
ATOM 1741 C C . THR A 1 211 ? 71.687 -5.563 -88.727 1.00 34.22 211 THR A C 1
ATOM 1743 O O . THR A 1 211 ? 72.527 -5.163 -87.934 1.00 34.22 211 THR A O 1
ATOM 1746 N N . ASN A 1 212 ? 70.612 -6.286 -88.377 1.00 37.19 212 ASN A N 1
ATOM 1747 C CA . ASN A 1 212 ? 70.532 -7.483 -87.521 1.00 37.19 212 ASN A CA 1
ATOM 1748 C C . ASN A 1 212 ? 71.621 -7.698 -86.455 1.00 37.19 212 ASN A C 1
ATOM 1750 O O . ASN A 1 212 ? 72.776 -7.915 -86.803 1.00 37.19 212 ASN A O 1
ATOM 1754 N N . ASN A 1 213 ? 71.198 -7.857 -85.194 1.00 36.81 213 ASN A N 1
ATOM 1755 C CA . ASN A 1 213 ? 71.496 -9.050 -84.387 1.00 36.81 213 ASN A CA 1
ATOM 1756 C C . ASN A 1 213 ? 70.640 -9.097 -83.110 1.00 36.81 213 ASN A C 1
ATOM 1758 O O . ASN A 1 213 ? 70.607 -8.164 -82.313 1.00 36.81 213 ASN A O 1
ATOM 1762 N N . ALA A 1 214 ? 69.962 -10.228 -82.924 1.00 33.31 214 ALA A N 1
ATOM 1763 C CA . ALA A 1 214 ? 69.380 -10.651 -81.660 1.00 33.31 214 ALA A CA 1
ATOM 1764 C C . ALA A 1 214 ? 70.492 -11.018 -80.663 1.00 33.31 214 ALA A C 1
ATOM 1766 O O . ALA A 1 214 ? 71.523 -11.537 -81.089 1.00 33.31 214 ALA A O 1
ATOM 1767 N N . THR A 1 215 ? 70.267 -10.816 -79.356 1.00 31.38 215 THR A N 1
ATOM 1768 C CA . THR A 1 215 ? 70.316 -11.850 -78.290 1.00 31.38 215 THR A CA 1
ATOM 1769 C C . THR A 1 215 ? 70.191 -11.209 -76.890 1.00 31.38 215 THR A C 1
ATOM 1771 O O . THR A 1 215 ? 71.024 -10.402 -76.504 1.00 31.38 215 THR A O 1
ATOM 1774 N N . LYS A 1 216 ? 69.134 -11.632 -76.173 1.00 36.94 216 LYS A N 1
ATOM 1775 C CA . LYS A 1 216 ? 68.907 -11.820 -74.714 1.00 36.94 216 LYS A CA 1
ATOM 1776 C C . LYS A 1 216 ? 69.514 -10.851 -73.677 1.00 36.94 216 LYS A C 1
ATOM 1778 O O . LYS A 1 216 ? 70.725 -10.729 -73.587 1.00 36.94 216 LYS A O 1
ATOM 1783 N N . ASN A 1 217 ? 68.654 -10.374 -72.762 1.00 33.88 217 ASN A N 1
ATOM 1784 C CA . ASN A 1 217 ? 68.793 -10.525 -71.294 1.00 33.88 217 ASN A CA 1
ATOM 1785 C C . ASN A 1 217 ? 67.477 -10.118 -70.579 1.00 33.88 217 ASN A C 1
ATOM 1787 O O . ASN A 1 217 ? 67.052 -8.974 -70.662 1.00 33.88 217 ASN A O 1
ATOM 1791 N N . THR A 1 218 ? 66.682 -11.104 -70.132 1.00 32.19 218 THR A N 1
ATOM 1792 C CA . THR A 1 218 ? 66.377 -11.461 -68.719 1.00 32.19 218 THR A CA 1
ATOM 1793 C C . THR A 1 218 ? 65.506 -10.463 -67.943 1.00 32.19 218 THR A C 1
ATOM 1795 O O . THR A 1 218 ? 66.015 -9.583 -67.251 1.00 32.19 218 THR A O 1
ATOM 1798 N N . SER A 1 219 ? 64.189 -10.676 -67.989 1.00 38.97 219 SER A N 1
ATOM 1799 C CA . SER A 1 219 ? 63.193 -10.132 -67.062 1.00 38.97 219 SER A CA 1
ATOM 1800 C C . SER A 1 219 ? 62.926 -11.137 -65.929 1.00 38.97 219 SER A C 1
ATOM 1802 O O . SER A 1 219 ? 62.527 -12.273 -66.174 1.00 38.97 219 SER A O 1
ATOM 1804 N N . ASN A 1 220 ? 63.167 -10.718 -64.684 1.00 37.62 220 ASN A N 1
ATOM 1805 C CA . ASN A 1 220 ? 62.738 -11.420 -63.473 1.00 37.62 220 ASN A CA 1
ATOM 1806 C C . ASN A 1 220 ? 61.343 -10.916 -63.078 1.00 37.62 220 ASN A C 1
ATOM 1808 O O . ASN A 1 220 ? 61.230 -9.852 -62.471 1.00 37.62 220 ASN A O 1
ATOM 1812 N N . GLU A 1 221 ? 60.300 -11.689 -63.368 1.00 41.06 221 GLU A N 1
ATOM 1813 C CA . GLU A 1 221 ? 58.956 -11.480 -62.821 1.00 41.06 221 GLU A CA 1
ATOM 1814 C C . GLU A 1 221 ? 58.659 -12.568 -61.781 1.00 41.06 221 GLU A C 1
ATOM 1816 O O . GLU A 1 221 ? 58.707 -13.765 -62.063 1.00 41.06 221 GLU A O 1
ATOM 1821 N N . ARG A 1 222 ? 58.403 -12.145 -60.537 1.00 34.53 222 ARG A N 1
ATOM 1822 C CA . ARG A 1 222 ? 57.965 -13.011 -59.436 1.00 34.53 222 ARG A CA 1
ATOM 1823 C C . ARG A 1 222 ? 56.447 -13.184 -59.527 1.00 34.53 222 ARG A C 1
ATOM 1825 O O . ARG A 1 222 ? 55.718 -12.240 -59.246 1.00 34.53 222 ARG A O 1
ATOM 1832 N N . HIS A 1 223 ? 55.988 -14.382 -59.880 1.00 35.94 223 HIS A N 1
ATOM 1833 C CA . HIS A 1 223 ? 54.587 -14.794 -59.758 1.00 35.94 223 HIS A CA 1
ATOM 1834 C C . HIS A 1 223 ? 54.285 -15.224 -58.310 1.00 35.94 223 HIS A C 1
ATOM 1836 O O . HIS A 1 223 ? 54.998 -16.057 -57.752 1.00 35.94 223 HIS A O 1
ATOM 1842 N N . ILE A 1 224 ? 53.224 -14.675 -57.714 1.00 36.28 224 ILE A N 1
ATOM 1843 C CA . ILE A 1 224 ? 52.607 -15.165 -56.471 1.00 36.28 224 ILE A CA 1
ATOM 1844 C C . ILE A 1 224 ? 51.353 -15.944 -56.882 1.00 36.28 224 ILE A C 1
ATOM 1846 O O . ILE A 1 224 ? 50.503 -15.408 -57.590 1.00 36.28 224 ILE A O 1
ATOM 1850 N N . SER A 1 225 ? 51.272 -17.212 -56.474 1.00 38.50 225 SER A N 1
ATOM 1851 C CA . SER A 1 225 ? 50.136 -18.108 -56.717 1.00 38.50 225 SER A CA 1
ATOM 1852 C C . SER A 1 225 ? 49.180 -18.070 -55.527 1.00 38.50 225 SER A C 1
ATOM 1854 O O . SER A 1 225 ? 49.610 -18.296 -54.397 1.00 38.50 225 SER A O 1
ATOM 1856 N N . TRP A 1 226 ? 47.898 -17.819 -55.788 1.00 33.50 226 TRP A N 1
ATOM 1857 C CA . TRP A 1 226 ? 46.800 -18.030 -54.844 1.00 33.50 226 TRP A CA 1
ATOM 1858 C C . TRP A 1 226 ? 46.156 -19.373 -55.172 1.00 33.50 226 TRP A C 1
ATOM 1860 O O . TRP A 1 226 ? 45.474 -19.487 -56.187 1.00 33.50 226 TRP A O 1
ATOM 1870 N N . ASP A 1 227 ? 46.418 -20.389 -54.351 1.00 37.00 227 ASP A N 1
ATOM 1871 C CA . ASP A 1 227 ? 45.752 -21.683 -54.476 1.00 37.00 227 ASP A CA 1
ATOM 1872 C C . ASP A 1 227 ? 44.480 -21.695 -53.614 1.00 37.00 227 ASP A C 1
ATOM 1874 O O . ASP A 1 227 ? 44.514 -21.461 -52.404 1.00 37.00 227 ASP A O 1
ATOM 1878 N N . LEU A 1 228 ? 43.357 -21.913 -54.293 1.00 38.28 228 LEU A N 1
ATOM 1879 C CA . LEU A 1 228 ? 41.999 -22.075 -53.790 1.00 38.28 228 LEU A CA 1
ATOM 1880 C C . LEU A 1 228 ? 41.596 -23.495 -54.176 1.00 38.28 228 LEU A C 1
ATOM 1882 O O . LEU A 1 228 ? 41.137 -23.705 -55.296 1.00 38.28 228 LEU A O 1
ATOM 1886 N N . SER A 1 229 ? 41.786 -24.466 -53.285 1.00 35.50 229 SER A N 1
ATOM 1887 C CA . SER A 1 229 ? 41.226 -25.819 -53.409 1.00 35.50 229 SER A CA 1
ATOM 1888 C C . SER A 1 229 ? 41.374 -26.578 -52.091 1.00 35.50 229 SER A C 1
ATOM 1890 O O . SER A 1 229 ? 42.461 -27.047 -51.769 1.00 35.50 229 SER A O 1
ATOM 1892 N N . ASN A 1 230 ? 40.292 -26.663 -51.311 1.00 34.66 230 ASN A N 1
ATOM 1893 C CA . ASN A 1 230 ? 39.809 -27.920 -50.723 1.00 34.66 230 ASN A CA 1
ATOM 1894 C C . ASN A 1 230 ? 38.610 -27.650 -49.807 1.00 34.66 230 ASN A C 1
ATOM 1896 O O . ASN A 1 230 ? 38.746 -27.417 -48.607 1.00 34.66 230 ASN A O 1
ATOM 1900 N N . GLU A 1 231 ? 37.421 -27.727 -50.398 1.00 30.75 231 GLU A N 1
ATOM 1901 C CA . GLU A 1 231 ? 36.243 -28.198 -49.680 1.00 30.75 231 GLU A CA 1
ATOM 1902 C C . GLU A 1 231 ? 36.151 -29.723 -49.811 1.00 30.75 231 GLU A C 1
ATOM 1904 O O . GLU A 1 231 ? 36.392 -30.276 -50.883 1.00 30.75 231 GLU A O 1
ATOM 1909 N N . SER A 1 232 ? 35.675 -30.332 -48.721 1.00 32.50 232 SER A N 1
ATOM 1910 C CA . SER A 1 232 ? 34.960 -31.611 -48.586 1.00 32.50 232 SER A CA 1
ATOM 1911 C C . SER A 1 232 ? 35.708 -32.902 -48.180 1.00 32.50 232 SER A C 1
ATOM 1913 O O . SER A 1 232 ? 36.700 -33.310 -48.772 1.00 32.50 232 SER A O 1
ATOM 1915 N N . GLU A 1 233 ? 35.077 -33.543 -47.175 1.00 34.47 233 GLU A N 1
ATOM 1916 C CA . GLU A 1 233 ? 35.152 -34.936 -46.681 1.00 34.47 233 GLU A CA 1
ATOM 1917 C C . GLU A 1 233 ? 36.150 -35.261 -45.545 1.00 34.47 233 GLU A C 1
ATOM 1919 O O . GLU A 1 233 ? 37.310 -34.888 -45.602 1.00 34.47 233 GLU A O 1
ATOM 1924 N N . VAL A 1 234 ? 35.818 -35.974 -44.454 1.00 30.12 234 VAL A N 1
ATOM 1925 C CA . VAL A 1 234 ? 34.599 -36.652 -43.958 1.00 30.12 234 VAL A CA 1
ATOM 1926 C C . VAL A 1 234 ? 34.779 -36.927 -42.443 1.00 30.12 234 VAL A C 1
ATOM 1928 O O . VAL A 1 234 ? 35.873 -36.842 -41.895 1.00 30.12 234 VAL A O 1
ATOM 1931 N N . GLN A 1 235 ? 33.661 -37.217 -41.779 1.00 28.47 235 GLN A N 1
ATOM 1932 C CA . GLN A 1 235 ? 33.419 -37.382 -40.346 1.00 28.47 235 GLN A CA 1
ATOM 1933 C C . GLN A 1 235 ? 34.039 -38.614 -39.632 1.00 28.47 235 GLN A C 1
ATOM 1935 O O . GLN A 1 235 ? 34.266 -39.653 -40.244 1.00 28.47 235 GLN A O 1
ATOM 1940 N N . ASN A 1 236 ? 34.032 -38.495 -38.290 1.00 29.64 236 ASN A N 1
ATOM 1941 C CA . ASN A 1 236 ? 33.801 -39.498 -37.226 1.00 29.64 236 ASN A CA 1
ATOM 1942 C C . ASN A 1 236 ? 34.973 -40.305 -36.637 1.00 29.64 236 ASN A C 1
ATOM 1944 O O . ASN A 1 236 ? 35.430 -41.270 -37.231 1.00 29.64 236 ASN A O 1
ATOM 1948 N N . GLU A 1 237 ? 35.250 -40.050 -35.349 1.00 28.45 237 GLU A N 1
ATOM 1949 C CA . GLU A 1 237 ? 35.420 -41.103 -34.335 1.00 28.45 237 GLU A CA 1
ATOM 1950 C C . GLU A 1 237 ? 35.049 -40.578 -32.927 1.00 28.45 237 GLU A C 1
ATOM 1952 O O . GLU A 1 237 ? 35.315 -39.427 -32.581 1.00 28.45 237 GLU A O 1
ATOM 1957 N N . ILE A 1 238 ? 34.354 -41.411 -32.145 1.00 31.62 238 ILE A N 1
ATOM 1958 C CA . ILE A 1 238 ? 33.778 -41.134 -30.816 1.00 31.62 238 ILE A CA 1
ATOM 1959 C C . ILE A 1 238 ? 34.505 -41.982 -29.751 1.00 31.62 238 ILE A C 1
ATOM 1961 O O . ILE A 1 238 ? 34.807 -43.137 -30.030 1.00 31.62 238 ILE A O 1
ATOM 1965 N N . GLN A 1 239 ? 34.607 -41.430 -28.521 1.00 28.39 239 GLN A N 1
ATOM 1966 C CA . GLN A 1 239 ? 34.945 -42.051 -27.209 1.00 28.39 239 GLN A CA 1
ATOM 1967 C C . GLN A 1 239 ? 36.450 -42.349 -26.984 1.00 28.39 239 GLN A C 1
ATOM 1969 O O . GLN A 1 239 ? 37.045 -43.093 -27.745 1.00 28.39 239 GLN A O 1
ATOM 1974 N N . ASN A 1 240 ? 37.164 -41.831 -25.966 1.00 26.97 240 ASN A N 1
ATOM 1975 C CA . ASN A 1 240 ? 36.877 -41.763 -24.520 1.00 26.97 240 ASN A CA 1
ATOM 1976 C C . ASN A 1 240 ? 37.950 -40.940 -23.735 1.00 26.97 240 ASN A C 1
ATOM 1978 O O . ASN A 1 240 ? 39.041 -40.723 -24.244 1.00 26.97 240 ASN A O 1
ATOM 1982 N N . GLU A 1 241 ? 37.643 -40.629 -22.462 1.00 26.17 241 GLU A N 1
ATOM 1983 C CA . GLU A 1 241 ? 38.527 -40.243 -21.326 1.00 26.17 241 GLU A CA 1
ATOM 1984 C C . GLU A 1 241 ? 39.006 -38.780 -21.116 1.00 26.17 241 GLU A C 1
ATOM 1986 O O . GLU A 1 241 ? 39.884 -38.247 -21.780 1.00 26.17 241 GLU A O 1
ATOM 1991 N N . THR A 1 242 ? 38.422 -38.179 -20.063 1.00 29.45 242 THR A N 1
ATOM 1992 C CA . THR A 1 242 ? 39.029 -37.362 -18.985 1.00 29.45 242 THR A CA 1
ATOM 1993 C C . THR A 1 242 ? 40.360 -36.641 -19.235 1.00 29.45 242 THR A C 1
ATOM 1995 O O . THR A 1 242 ? 41.411 -37.261 -19.165 1.00 29.45 242 THR A O 1
ATOM 1998 N N . GLN A 1 243 ? 40.336 -35.303 -19.249 1.00 26.31 243 GLN A N 1
ATOM 1999 C CA . GLN A 1 243 ? 40.833 -34.421 -18.172 1.00 26.31 243 GLN A CA 1
ATOM 2000 C C . GLN A 1 243 ? 40.880 -32.950 -18.634 1.00 26.31 243 GLN A C 1
ATOM 2002 O O . GLN A 1 243 ? 41.041 -32.667 -19.811 1.00 26.31 243 GLN A O 1
ATOM 2007 N N . TYR A 1 244 ? 40.679 -32.052 -17.662 1.00 32.91 244 TYR A N 1
ATOM 2008 C CA . TYR A 1 244 ? 40.941 -30.607 -17.620 1.00 32.91 244 TYR A CA 1
ATOM 2009 C C . TYR A 1 244 ? 41.367 -29.887 -18.912 1.00 32.91 244 TYR A C 1
ATOM 2011 O O . TYR A 1 244 ? 42.479 -30.082 -19.375 1.00 32.91 244 TYR A O 1
ATOM 2019 N N . GLU A 1 245 ? 40.596 -28.876 -19.324 1.00 31.44 245 GLU A N 1
ATOM 2020 C CA . GLU A 1 245 ? 41.143 -27.517 -19.392 1.00 31.44 245 GLU A CA 1
ATOM 2021 C C . GLU A 1 245 ? 40.040 -26.455 -19.427 1.00 31.44 245 GLU A C 1
ATOM 2023 O O . GLU A 1 245 ? 39.098 -26.474 -20.218 1.00 31.44 245 GLU A O 1
ATOM 2028 N N . SER A 1 246 ? 40.177 -25.530 -18.481 1.00 49.12 246 SER A N 1
ATOM 2029 C CA . SER A 1 246 ? 39.585 -24.203 -18.511 1.00 49.12 246 SER A CA 1
ATOM 2030 C C . SER A 1 246 ? 39.970 -23.499 -19.811 1.00 49.12 246 SER A C 1
ATOM 2032 O O . SER A 1 246 ? 41.024 -23.772 -20.376 1.00 49.12 246 SER A O 1
ATOM 2034 N N . ASN A 1 247 ? 39.179 -22.484 -20.158 1.00 48.38 247 ASN A N 1
ATOM 2035 C CA . ASN A 1 247 ? 39.440 -21.451 -21.164 1.00 48.38 247 ASN A CA 1
ATOM 2036 C C . ASN A 1 247 ? 38.796 -21.745 -22.520 1.00 48.38 247 ASN A C 1
ATOM 2038 O O . ASN A 1 247 ? 39.400 -22.347 -23.397 1.00 48.38 247 ASN A O 1
ATOM 2042 N N . ASN A 1 248 ? 37.561 -21.260 -22.684 1.00 57.50 248 ASN A N 1
ATOM 2043 C CA . ASN A 1 248 ? 37.176 -20.339 -23.766 1.00 57.50 248 ASN A CA 1
ATOM 2044 C C . ASN A 1 248 ? 35.700 -19.927 -23.617 1.00 57.50 248 ASN A C 1
ATOM 2046 O O . ASN A 1 248 ? 34.892 -20.065 -24.534 1.00 57.50 248 ASN A O 1
ATOM 2050 N N . ASN A 1 249 ? 35.334 -19.388 -22.448 1.00 50.50 249 ASN A N 1
ATOM 2051 C CA . ASN A 1 249 ? 34.039 -18.736 -22.303 1.00 50.50 249 ASN A CA 1
ATOM 2052 C C . ASN A 1 249 ? 34.108 -17.353 -22.957 1.00 50.50 249 ASN A C 1
ATOM 2054 O O . ASN A 1 249 ? 34.822 -16.459 -22.510 1.00 50.50 249 ASN A O 1
ATOM 2058 N N . ILE A 1 250 ? 33.301 -17.167 -24.002 1.00 62.38 250 ILE A N 1
ATOM 2059 C CA . ILE A 1 250 ? 33.081 -15.902 -24.724 1.00 62.38 250 ILE A CA 1
ATOM 2060 C C . ILE A 1 250 ? 32.719 -14.719 -23.796 1.00 62.38 250 ILE A C 1
ATOM 2062 O O . ILE A 1 250 ? 32.822 -13.557 -24.185 1.00 62.38 250 ILE A O 1
ATOM 2066 N N . LEU A 1 251 ? 32.330 -15.016 -22.552 1.00 53.44 251 LEU A N 1
ATOM 2067 C CA . LEU A 1 251 ? 31.935 -14.068 -21.516 1.00 53.44 251 LEU A CA 1
ATOM 2068 C C . LEU A 1 251 ? 33.115 -13.358 -20.828 1.00 53.44 251 LEU A C 1
ATOM 2070 O O . LEU A 1 251 ? 32.914 -12.267 -20.301 1.00 53.44 251 LEU A O 1
ATOM 2074 N N . ASP A 1 252 ? 34.341 -13.890 -20.889 1.00 60.47 252 ASP A N 1
ATOM 2075 C CA . ASP A 1 252 ? 35.517 -13.230 -20.287 1.00 60.47 252 ASP A CA 1
ATOM 2076 C C . ASP A 1 252 ? 36.010 -12.020 -21.102 1.00 60.47 252 ASP A C 1
ATOM 2078 O O . ASP A 1 252 ? 36.783 -11.196 -20.613 1.00 60.47 252 ASP A O 1
ATOM 2082 N N . LYS A 1 253 ? 35.532 -11.872 -22.345 1.00 60.00 253 LYS A N 1
ATOM 2083 C CA . LYS A 1 253 ? 35.848 -10.734 -23.225 1.00 60.00 253 LYS A CA 1
ATOM 2084 C C . LYS A 1 253 ? 34.932 -9.521 -23.016 1.00 60.00 253 LYS A C 1
ATOM 2086 O O . LYS A 1 253 ? 35.175 -8.469 -23.608 1.00 60.00 253 LYS A O 1
ATOM 2091 N N . LEU A 1 254 ? 33.900 -9.626 -22.176 1.00 55.66 254 LEU A N 1
ATOM 2092 C CA . LEU A 1 254 ? 33.087 -8.477 -21.773 1.00 55.66 254 LEU A CA 1
ATOM 2093 C C . LEU A 1 254 ? 33.858 -7.666 -20.724 1.00 55.66 254 LEU A C 1
ATOM 2095 O O . LEU A 1 254 ? 34.154 -8.160 -19.637 1.00 55.66 254 LEU A O 1
ATOM 2099 N N . LYS A 1 255 ? 34.182 -6.403 -21.035 1.00 59.09 255 LYS A N 1
ATOM 2100 C CA . LYS A 1 255 ? 34.769 -5.466 -20.064 1.00 59.09 255 LYS A CA 1
ATOM 2101 C C . LYS A 1 255 ? 33.883 -5.417 -18.813 1.00 59.09 255 LYS A C 1
ATOM 2103 O O . LYS A 1 255 ? 32.787 -4.864 -18.860 1.00 59.09 255 LYS A O 1
ATOM 2108 N N . LYS A 1 256 ? 34.378 -5.937 -17.685 1.00 60.81 256 LYS A N 1
ATOM 2109 C CA . LYS A 1 256 ? 33.847 -5.592 -16.361 1.00 60.81 256 LYS A CA 1
ATOM 2110 C C . LYS A 1 256 ? 33.973 -4.075 -16.217 1.00 60.81 256 LYS A C 1
ATOM 2112 O O . LYS A 1 256 ? 35.076 -3.538 -16.278 1.00 60.81 256 LYS A O 1
ATOM 2117 N N . THR A 1 257 ? 32.849 -3.378 -16.106 1.00 52.81 257 THR A N 1
ATOM 2118 C CA . THR A 1 257 ? 32.839 -1.945 -15.800 1.00 52.81 257 THR A CA 1
ATOM 2119 C C . THR A 1 257 ? 33.485 -1.730 -14.426 1.00 52.81 257 THR A C 1
ATOM 2121 O O . THR A 1 257 ? 33.392 -2.597 -13.556 1.00 52.81 257 THR A O 1
ATOM 2124 N N . ASN A 1 258 ? 34.153 -0.589 -14.223 1.00 56.59 258 ASN A N 1
ATOM 2125 C CA . ASN A 1 258 ? 34.903 -0.207 -13.009 1.00 56.59 258 ASN A CA 1
ATOM 2126 C C . ASN A 1 258 ? 34.039 -0.030 -11.734 1.00 56.59 258 ASN A C 1
ATOM 2128 O O . ASN A 1 258 ? 34.418 0.679 -10.806 1.00 56.59 258 ASN A O 1
ATOM 2132 N N . SER A 1 259 ? 32.895 -0.709 -11.656 1.00 57.44 259 SER A N 1
ATOM 2133 C CA . SER A 1 259 ? 31.893 -0.598 -10.599 1.00 57.44 259 SER A CA 1
ATOM 2134 C C . SER A 1 259 ? 32.465 -0.839 -9.195 1.00 57.44 259 SER A C 1
ATOM 2136 O O . SER A 1 259 ? 32.008 -0.223 -8.240 1.00 57.44 259 SER A O 1
ATOM 2138 N N . SER A 1 260 ? 33.510 -1.659 -9.044 1.00 60.94 260 SER A N 1
ATOM 2139 C CA . SER A 1 260 ? 34.114 -1.937 -7.732 1.00 60.94 260 SER A CA 1
ATOM 2140 C C . SER A 1 260 ? 34.785 -0.721 -7.079 1.00 60.94 260 SER A C 1
ATOM 2142 O O . SER A 1 260 ? 34.770 -0.620 -5.852 1.00 60.94 260 SER A O 1
ATOM 2144 N N . GLN A 1 261 ? 35.355 0.198 -7.867 1.00 69.00 261 GLN A N 1
ATOM 2145 C CA . GLN A 1 261 ? 36.018 1.401 -7.346 1.00 69.00 261 GLN A CA 1
ATOM 2146 C C . GLN A 1 261 ? 34.972 2.427 -6.886 1.00 69.00 261 GLN A C 1
ATOM 2148 O O . GLN A 1 261 ? 35.036 2.919 -5.758 1.00 69.00 261 GLN A O 1
ATOM 2153 N N . ASP A 1 262 ? 33.948 2.645 -7.715 1.00 72.62 262 ASP A N 1
ATOM 2154 C CA . ASP A 1 262 ? 32.834 3.555 -7.430 1.00 72.62 262 ASP A CA 1
ATOM 2155 C C . ASP A 1 262 ? 32.037 3.093 -6.200 1.00 72.62 262 ASP A C 1
ATOM 2157 O O . ASP A 1 262 ? 31.643 3.898 -5.356 1.00 72.62 262 ASP A O 1
ATOM 2161 N N . ILE A 1 263 ? 31.857 1.775 -6.036 1.00 75.56 263 ILE A N 1
ATOM 2162 C CA . ILE A 1 263 ? 31.210 1.187 -4.854 1.00 75.56 263 ILE A CA 1
ATOM 2163 C C . ILE A 1 263 ? 32.020 1.468 -3.580 1.00 75.56 263 ILE A C 1
ATOM 2165 O O . ILE A 1 263 ? 31.431 1.731 -2.529 1.00 75.56 263 ILE A O 1
ATOM 2169 N N . TYR A 1 264 ? 33.353 1.413 -3.639 1.00 78.00 264 TYR A N 1
ATOM 2170 C CA . TYR A 1 264 ? 34.197 1.684 -2.471 1.00 78.00 264 TYR A CA 1
ATOM 2171 C C . TYR A 1 264 ? 34.169 3.168 -2.086 1.00 78.00 264 TYR A C 1
ATOM 2173 O O . TYR A 1 264 ? 34.084 3.511 -0.904 1.00 78.00 264 TYR A O 1
ATOM 2181 N N . GLU A 1 265 ? 34.166 4.055 -3.080 1.00 84.81 265 GLU A N 1
ATOM 2182 C CA . GLU A 1 265 ? 34.081 5.497 -2.866 1.00 84.81 265 GLU A CA 1
ATOM 2183 C C . GLU A 1 265 ? 32.711 5.916 -2.309 1.00 84.81 265 GLU A C 1
ATOM 2185 O O . GLU A 1 265 ? 32.650 6.662 -1.328 1.00 84.81 265 GLU A O 1
ATOM 2190 N N . LEU A 1 266 ? 31.621 5.342 -2.829 1.00 85.94 266 LEU A N 1
ATOM 2191 C CA . LEU A 1 266 ? 30.268 5.525 -2.293 1.00 85.94 266 LEU A CA 1
ATOM 2192 C C . LEU A 1 266 ? 30.155 5.034 -0.845 1.00 85.94 266 LEU A C 1
ATOM 2194 O O . LEU A 1 266 ? 29.619 5.750 -0.000 1.00 85.94 266 LEU A O 1
ATOM 2198 N N . LYS A 1 267 ? 30.710 3.860 -0.515 1.00 87.62 267 LYS A N 1
ATOM 2199 C CA . LYS A 1 267 ? 30.722 3.351 0.869 1.00 87.62 267 LYS A CA 1
ATOM 2200 C C . LYS A 1 267 ? 31.440 4.301 1.828 1.00 87.62 267 LYS A C 1
ATOM 2202 O O . LYS A 1 267 ? 30.951 4.547 2.929 1.00 87.62 267 LYS A O 1
ATOM 2207 N N . ASN A 1 268 ? 32.563 4.878 1.405 1.00 88.81 268 ASN A N 1
ATOM 2208 C CA . ASN A 1 268 ? 33.308 5.838 2.217 1.00 88.81 268 ASN A CA 1
ATOM 2209 C C . ASN A 1 268 ? 32.533 7.158 2.408 1.00 88.81 268 ASN A C 1
ATOM 2211 O O . ASN A 1 268 ? 32.524 7.729 3.499 1.00 88.81 268 ASN A O 1
ATOM 2215 N N . GLN A 1 269 ? 31.841 7.639 1.371 1.00 92.25 269 GLN A N 1
ATOM 2216 C CA . GLN A 1 269 ? 30.984 8.826 1.476 1.00 92.25 269 GLN A CA 1
ATOM 2217 C C . GLN A 1 269 ? 29.787 8.595 2.409 1.00 92.25 269 GLN A C 1
ATOM 2219 O O . GLN A 1 269 ? 29.487 9.457 3.237 1.00 92.25 269 GLN A O 1
ATOM 2224 N N . VAL A 1 270 ? 29.152 7.422 2.330 1.00 92.50 270 VAL A N 1
ATOM 2225 C CA . VAL A 1 270 ? 28.054 7.024 3.225 1.00 92.50 270 VAL A CA 1
ATOM 2226 C C . VAL A 1 270 ? 28.527 6.958 4.679 1.00 92.50 270 VAL A C 1
ATOM 2228 O O . VAL A 1 270 ? 27.847 7.488 5.554 1.00 92.50 270 VAL A O 1
ATOM 2231 N N . SER A 1 271 ? 29.722 6.414 4.943 1.00 91.56 271 SER A N 1
ATOM 2232 C CA . SER A 1 271 ? 30.303 6.401 6.296 1.00 91.56 271 SER A CA 1
ATOM 2233 C C . SER A 1 271 ? 30.486 7.816 6.852 1.00 91.56 271 SER A C 1
ATOM 2235 O O . SER A 1 271 ? 30.035 8.112 7.954 1.00 91.56 271 SER A O 1
ATOM 2237 N N . LYS A 1 272 ? 31.060 8.732 6.059 1.00 92.44 272 LYS A N 1
ATOM 2238 C CA . LYS A 1 272 ? 31.261 10.134 6.470 1.00 92.44 272 LYS A CA 1
ATOM 2239 C C . LYS A 1 272 ? 29.947 10.875 6.731 1.00 92.44 272 LYS A C 1
ATOM 2241 O O . LYS A 1 272 ? 29.906 11.770 7.573 1.00 92.44 272 LYS A O 1
ATOM 2246 N N . LEU A 1 273 ? 28.889 10.562 5.982 1.00 94.00 273 LEU A N 1
ATOM 2247 C CA . LEU A 1 273 ? 27.554 11.121 6.211 1.00 94.00 273 LEU A CA 1
ATOM 2248 C C . LEU A 1 273 ? 26.946 10.601 7.513 1.00 94.00 273 LEU A C 1
ATOM 2250 O O . LEU A 1 273 ? 26.369 11.387 8.259 1.00 94.00 273 LEU A O 1
ATOM 2254 N N . ASN A 1 274 ? 27.125 9.314 7.803 1.00 91.38 274 ASN A N 1
ATOM 2255 C CA . ASN A 1 274 ? 26.645 8.704 9.036 1.00 91.38 274 ASN A CA 1
ATOM 2256 C C . ASN A 1 274 ? 27.312 9.327 10.274 1.00 91.38 274 ASN A C 1
ATOM 2258 O O . ASN A 1 274 ? 26.630 9.674 11.234 1.00 91.38 274 ASN A O 1
ATOM 2262 N N . ASP A 1 275 ? 28.620 9.585 10.216 1.00 93.50 275 ASP A N 1
ATOM 2263 C CA . ASP A 1 275 ? 29.344 10.258 11.303 1.00 93.50 275 ASP A CA 1
ATOM 2264 C C . ASP A 1 275 ? 28.841 11.693 11.529 1.00 93.50 275 ASP A C 1
ATOM 2266 O O . ASP A 1 275 ? 28.655 12.131 12.666 1.00 93.50 275 ASP A O 1
ATOM 2270 N N . LYS A 1 276 ? 28.554 12.431 10.446 1.00 94.31 276 LYS A N 1
ATOM 2271 C CA . LYS A 1 276 ? 27.957 13.774 10.534 1.00 94.31 276 LYS A CA 1
ATOM 2272 C C . LYS A 1 276 ? 26.544 13.748 11.109 1.00 94.31 276 LYS A C 1
ATOM 2274 O O . LYS A 1 276 ? 26.184 14.668 11.840 1.00 94.31 276 LYS A O 1
ATOM 2279 N N . LEU A 1 277 ? 25.753 12.732 10.771 1.00 94.19 277 LEU A N 1
ATOM 2280 C CA . LEU A 1 277 ? 24.404 12.553 11.301 1.00 94.19 277 LEU A CA 1
ATOM 2281 C C . LEU A 1 277 ? 24.449 12.293 12.809 1.00 94.19 277 LEU A C 1
ATOM 2283 O O . LEU A 1 277 ? 23.740 12.961 13.554 1.00 94.19 277 LEU A O 1
ATOM 2287 N N . ASN A 1 278 ? 25.334 11.402 13.258 1.00 90.81 278 ASN A N 1
ATOM 2288 C CA . ASN A 1 278 ? 25.525 11.114 14.680 1.00 90.81 278 ASN A CA 1
ATOM 2289 C C . ASN A 1 278 ? 25.951 12.366 15.461 1.00 90.81 278 ASN A C 1
ATOM 2291 O O . ASN A 1 278 ? 25.391 12.657 16.513 1.00 90.81 278 ASN A O 1
ATOM 2295 N N . LEU A 1 279 ? 26.866 13.168 14.903 1.00 92.56 279 LEU A N 1
ATOM 2296 C CA . LEU A 1 279 ? 27.274 14.440 15.507 1.00 92.56 279 LEU A CA 1
ATOM 2297 C C . LEU A 1 279 ? 26.124 15.464 15.564 1.00 92.56 279 LEU A C 1
ATOM 2299 O O . LEU A 1 279 ? 26.053 16.276 16.487 1.00 92.56 279 LEU A O 1
ATOM 2303 N N . LEU A 1 280 ? 25.231 15.465 14.570 1.00 93.88 280 LEU A N 1
ATOM 2304 C CA . LEU A 1 280 ? 24.058 16.338 14.561 1.00 93.88 280 LEU A CA 1
ATOM 2305 C C . LEU A 1 280 ? 23.055 15.921 15.640 1.00 93.88 280 LEU A C 1
ATOM 2307 O O . LEU A 1 280 ? 22.541 16.794 16.330 1.00 93.88 280 LEU A O 1
ATOM 2311 N N . ILE A 1 281 ? 22.816 14.616 15.791 1.00 92.06 281 ILE A N 1
ATOM 2312 C CA . ILE A 1 281 ? 21.952 14.052 16.836 1.00 92.06 281 ILE A CA 1
ATOM 2313 C C . ILE A 1 281 ? 22.479 14.463 18.213 1.00 92.06 281 ILE A C 1
ATOM 2315 O O . ILE A 1 281 ? 21.744 15.078 18.977 1.00 92.06 281 ILE A O 1
ATOM 2319 N N . GLU A 1 282 ? 23.774 14.270 18.474 1.00 91.12 282 GLU A N 1
ATOM 2320 C CA . GLU A 1 282 ? 24.397 14.657 19.745 1.00 91.12 282 GLU A CA 1
ATOM 2321 C C . GLU A 1 282 ? 24.253 16.164 20.029 1.00 91.12 282 GLU A C 1
ATOM 2323 O O . GLU A 1 282 ? 23.916 16.580 21.138 1.00 91.12 282 GLU A O 1
ATOM 2328 N N . ARG A 1 283 ? 24.444 17.018 19.013 1.00 91.06 283 ARG A N 1
ATOM 2329 C CA . ARG A 1 283 ? 24.225 18.468 19.157 1.00 91.06 283 ARG A CA 1
ATOM 2330 C C . ARG A 1 283 ? 22.762 18.826 19.399 1.00 91.06 283 ARG A C 1
ATOM 2332 O O . ARG A 1 283 ? 22.500 19.803 20.099 1.00 91.06 283 ARG A O 1
ATOM 2339 N N . PHE A 1 284 ? 21.832 18.084 18.809 1.00 90.38 284 PHE A N 1
ATOM 2340 C CA . PHE A 1 284 ? 20.401 18.296 18.992 1.00 90.38 284 PHE A CA 1
ATOM 2341 C C . PHE A 1 284 ? 19.968 17.900 20.404 1.00 90.38 284 PHE A C 1
ATOM 2343 O O . PHE A 1 284 ? 19.254 18.662 21.050 1.00 90.38 284 PHE A O 1
ATOM 2350 N N . ASP A 1 285 ? 20.487 16.788 20.923 1.00 87.00 285 ASP A N 1
ATOM 2351 C CA . ASP A 1 285 ? 20.258 16.354 22.302 1.00 87.00 285 ASP A CA 1
ATOM 2352 C C . ASP A 1 285 ? 20.804 17.382 23.303 1.00 87.00 285 ASP A C 1
ATOM 2354 O O . ASP A 1 285 ? 20.127 17.742 24.265 1.00 87.00 285 ASP A O 1
ATOM 2358 N N . ILE A 1 286 ? 21.998 17.936 23.057 1.00 87.19 286 ILE A N 1
ATOM 2359 C CA . ILE A 1 286 ? 22.548 19.032 23.872 1.00 87.19 286 ILE A CA 1
ATOM 2360 C C . ILE A 1 286 ? 21.658 20.281 23.797 1.00 87.19 286 ILE A C 1
ATOM 2362 O O . ILE A 1 286 ? 21.454 20.947 24.810 1.00 87.19 286 ILE A O 1
ATOM 2366 N N . PHE A 1 287 ? 21.132 20.622 22.618 1.00 85.94 287 PHE A N 1
ATOM 2367 C CA . PHE A 1 287 ? 20.265 21.788 22.440 1.00 85.94 287 PHE A CA 1
ATOM 2368 C C . PHE A 1 287 ? 18.924 21.636 23.168 1.00 85.94 287 PHE A C 1
ATOM 2370 O O . PHE A 1 287 ? 18.492 22.577 23.828 1.00 85.94 287 PHE A O 1
ATOM 2377 N N . ILE A 1 288 ? 18.293 20.461 23.090 1.00 85.50 288 ILE A N 1
ATOM 2378 C CA . ILE A 1 288 ? 17.055 20.162 23.823 1.00 85.50 288 ILE A CA 1
ATOM 2379 C C . ILE A 1 288 ? 17.311 20.257 25.329 1.00 85.50 288 ILE A C 1
ATOM 2381 O O . ILE A 1 288 ? 16.664 21.047 26.008 1.00 85.50 288 ILE A O 1
ATOM 2385 N N . ASN A 1 289 ? 18.332 19.557 25.830 1.00 79.56 289 ASN A N 1
ATOM 2386 C CA . ASN A 1 289 ? 18.635 19.523 27.263 1.00 79.56 289 ASN A CA 1
ATOM 2387 C C . ASN A 1 289 ? 19.060 20.888 27.833 1.00 79.56 289 ASN A C 1
ATOM 2389 O O . ASN A 1 289 ? 18.950 21.117 29.034 1.00 79.56 289 ASN A O 1
ATOM 2393 N N . LYS A 1 290 ? 19.566 21.802 26.995 1.00 74.56 290 LYS A N 1
ATOM 2394 C CA . LYS A 1 290 ? 19.940 23.159 27.412 1.00 74.56 290 LYS A CA 1
ATOM 2395 C C . LYS A 1 290 ? 18.744 24.116 27.492 1.00 74.56 290 LYS A C 1
ATOM 2397 O O . LYS A 1 290 ? 18.821 25.074 28.250 1.00 74.56 290 LYS A O 1
ATOM 2402 N N . ASN A 1 291 ? 17.664 23.857 26.753 1.00 60.50 291 ASN A N 1
ATOM 2403 C CA . ASN A 1 291 ? 16.445 24.674 26.789 1.00 60.50 291 ASN A CA 1
ATOM 2404 C C . ASN A 1 291 ? 15.484 24.289 27.927 1.00 60.50 291 ASN A C 1
ATOM 2406 O O . ASN A 1 291 ? 14.596 25.070 28.237 1.00 60.50 291 ASN A O 1
ATOM 2410 N N . ASP A 1 292 ? 15.676 23.133 28.569 1.00 55.62 292 ASP A N 1
ATOM 2411 C CA . ASP A 1 292 ? 14.889 22.705 29.738 1.00 55.62 292 ASP A CA 1
ATOM 2412 C C . ASP A 1 292 ? 15.452 23.234 31.084 1.00 55.62 292 ASP A C 1
ATOM 2414 O O . ASP A 1 292 ? 14.956 22.877 32.153 1.00 55.62 292 ASP A O 1
ATOM 2418 N N . LEU A 1 293 ? 16.507 24.063 31.052 1.00 53.78 293 LEU A N 1
ATOM 2419 C CA . LEU A 1 293 ? 17.216 24.601 32.229 1.00 53.78 293 LEU A CA 1
ATOM 2420 C C . LEU A 1 293 ? 17.112 26.135 32.399 1.00 53.78 293 LEU A C 1
ATOM 2422 O O . LEU A 1 293 ? 17.754 26.674 33.304 1.00 53.78 293 LEU A O 1
ATOM 2426 N N . GLU A 1 294 ? 16.310 26.824 31.579 1.00 45.16 294 GLU A N 1
ATOM 2427 C CA . GLU A 1 294 ? 15.883 28.229 31.776 1.00 45.16 294 GLU A CA 1
ATOM 2428 C C . GLU A 1 294 ? 14.397 28.304 32.154 1.00 45.16 294 GLU A C 1
ATOM 2430 O O . GLU A 1 294 ? 14.065 29.138 33.029 1.00 45.16 294 GLU A O 1
#

Sequence (294 aa):
MRNTMSIQHFLEEGNIQLLWEVLINDPIIKKMCDSEVKVTNIMRIFQTNVKEFYEVEKNNCNNLMELNKKFILLIINYLFAQQTQESRQYSPQNPQSKQYSVSNRNKITIHDDTILSDSTSKELITYEDIQNERVNQFEKKLSLKQQEFANSVTTSKPPVPDFSDKLDEPISEMDLEVKKIQEQRNYDIEIINKTFQDANRAHNTNNTNNTNNATKNTSNERHISWDLSNESEVQNEIQNETQYESNNNILDKLKKTNSSQDIYELKNQVSKLNDKLNLLIERFDIFINKNDLE